Protein AF-0000000076749345 (afdb_homodimer)

Foldseek 3Di:
DDKDKDFDDLVCLVLVQQQCQAPVNVQWDQDDHPDDSVVSSVCRVCPDPQKTKMFIDDPNHGFKIKIKGQDPDPVQNLEIEMDMTGRPVCPPVCRVVVNVVVVVCCSQPPRNRFKYKYKTFPPPVVVVVSVVVVPKDFPDKAFQPGDGPNGRTIITIIMHGHDDD/DDKDKDFDDLVCLVLVQQQCQAPVNVQWDQDDHDDDSVVSSVCRVCPDPQKTKMFIDDPNHGFKIKIKGQDPDPVQNLEIEMDMTGRPVCPPVCRVVVNVVVVVCCSQPPRNRFKYKYKTFPPPVVVVVSVVVVAKDFPDKAFQPGDGPNGRTIITIIMHGHDDD

Organism: NCBI:txid190893

Secondary structure (DSSP, 8-state):
-PEEEEE--GGGHHHHHHHHHSHHHHHHSSPPSS--HHHHHHHHHTPPTTEEEEEEEETTEEEEEEEEEE--SGGGTTEEEEEEEE-GGGTTSSHHHHHHHHHHHHHHHTS---EEEEEEETT-HHHHHHHHHTT-EEEEEEEEEEEETTEEEEEEEEEEEPPP-/-PEEEEE--GGGHHHHHHHHHSHHHHHHSSPPSS--HHHHHHHHHTPPTTEEEEEEEETTEEEEEEEEEE--SGGGTTEEEEEEEE-GGGTTSSHHHHHHHHHHHHHHHTS---EEEEEEETT-HHHHHHHHHTT-EEEEEEEEEEEETTEEEEEEEEEEEPPP-

pLDDT: mean 96.8, std 3.82, range [63.5, 98.88]

Structure (mmCIF, N/CA/C/O backbone):
data_AF-0000000076749345-model_v1
#
loop_
_entity.id
_entity.type
_entity.pdbx_description
1 polymer 'GCN5 family acetyltransferase'
#
loop_
_atom_site.group_PDB
_atom_site.id
_atom_site.type_symbol
_atom_site.label_atom_id
_atom_site.label_alt_id
_atom_site.label_comp_id
_atom_site.label_asym_id
_atom_site.label_entity_id
_atom_site.label_seq_id
_atom_site.pdbx_PDB_ins_code
_atom_site.Cartn_x
_atom_site.Cartn_y
_atom_site.Cartn_z
_atom_site.occupancy
_atom_site.B_iso_or_equiv
_atom_site.auth_seq_id
_atom_site.auth_comp_id
_atom_site.auth_asym_id
_atom_site.auth_atom_id
_atom_site.pdbx_PDB_model_num
ATOM 1 N N . MET A 1 1 ? 12.031 -33.281 -13.375 1 73.75 1 MET A N 1
ATOM 2 C CA . MET A 1 1 ? 11.312 -32.156 -13.984 1 73.75 1 MET A CA 1
ATOM 3 C C . MET A 1 1 ? 11.898 -30.812 -13.531 1 73.75 1 MET A C 1
ATOM 5 O O . MET A 1 1 ? 12.156 -30.625 -12.344 1 73.75 1 MET A O 1
ATOM 9 N N . GLU A 1 2 ? 12.383 -30.016 -14.609 1 91.31 2 GLU A N 1
ATOM 10 C CA . GLU A 1 2 ? 13.141 -28.828 -14.203 1 91.31 2 GLU A CA 1
ATOM 11 C C . GLU A 1 2 ? 12.289 -27.562 -14.32 1 91.31 2 GLU A C 1
ATOM 13 O O . GLU A 1 2 ? 11.641 -27.344 -15.344 1 91.31 2 GLU A O 1
ATOM 18 N N . ILE A 1 3 ? 12.086 -26.859 -13.297 1 96.56 3 ILE A N 1
ATOM 19 C CA . ILE A 1 3 ? 11.406 -25.578 -13.281 1 96.56 3 ILE A CA 1
ATOM 20 C C . ILE A 1 3 ? 12.344 -24.484 -13.781 1 96.56 3 ILE A C 1
ATOM 22 O O . ILE A 1 3 ? 13.422 -24.281 -13.211 1 96.56 3 ILE A O 1
ATOM 26 N N . ILE A 1 4 ? 12.039 -23.781 -14.875 1 97.88 4 ILE A N 1
ATOM 27 C CA . ILE A 1 4 ? 12.836 -22.688 -15.43 1 97.88 4 ILE A CA 1
ATOM 28 C C . ILE A 1 4 ? 12.188 -21.344 -15.086 1 97.88 4 ILE A C 1
ATOM 30 O O . ILE A 1 4 ? 11 -21.141 -15.359 1 97.88 4 ILE A O 1
ATOM 34 N N . ILE A 1 5 ? 12.945 -20.484 -14.461 1 98.62 5 ILE A N 1
ATOM 35 C CA . ILE A 1 5 ? 12.484 -19.125 -14.195 1 98.62 5 ILE A CA 1
ATOM 36 C C . ILE A 1 5 ? 13.062 -18.172 -15.234 1 98.62 5 ILE A C 1
ATOM 38 O O . ILE A 1 5 ? 14.273 -18.172 -15.469 1 98.62 5 ILE A O 1
ATOM 42 N N . ARG A 1 6 ? 12.281 -17.359 -15.828 1 98.44 6 ARG A N 1
ATOM 43 C CA . ARG A 1 6 ? 12.719 -16.359 -16.797 1 98.44 6 ARG A CA 1
ATOM 44 C C . ARG A 1 6 ? 11.852 -15.109 -16.734 1 98.44 6 ARG A C 1
ATOM 46 O O . ARG A 1 6 ? 10.773 -15.125 -16.141 1 98.44 6 ARG A O 1
ATOM 53 N N . PRO A 1 7 ? 12.344 -13.984 -17.328 1 98.44 7 PRO A N 1
ATOM 54 C CA . PRO A 1 7 ? 11.5 -12.789 -17.391 1 98.44 7 PRO A CA 1
ATOM 55 C C . PRO A 1 7 ? 10.195 -13.023 -18.141 1 98.44 7 PRO A C 1
ATOM 57 O O . PRO A 1 7 ? 10.148 -13.82 -19.094 1 98.44 7 PRO A O 1
ATOM 60 N N . THR A 1 8 ? 9.18 -12.367 -17.672 1 98.69 8 THR A N 1
ATOM 61 C CA . THR A 1 8 ? 7.891 -12.43 -18.344 1 98.69 8 THR A CA 1
ATOM 62 C C . THR A 1 8 ? 7.938 -11.688 -19.688 1 98.69 8 THR A C 1
ATOM 64 O O . THR A 1 8 ? 8.508 -10.602 -19.781 1 98.69 8 THR A O 1
ATOM 67 N N . LEU A 1 9 ? 7.379 -12.258 -20.688 1 98.06 9 LEU A N 1
ATOM 68 C CA . LEU A 1 9 ? 7.254 -11.633 -22 1 98.06 9 LEU A CA 1
ATOM 69 C C . LEU A 1 9 ? 5.797 -11.289 -22.297 1 98.06 9 LEU A C 1
ATOM 71 O O . LEU A 1 9 ? 4.883 -11.914 -21.766 1 98.06 9 LEU A O 1
ATOM 75 N N . VAL A 1 10 ? 5.633 -10.336 -23.234 1 98.25 10 VAL A N 1
ATOM 76 C CA . VAL A 1 10 ? 4.277 -9.977 -23.641 1 98.25 10 VAL A CA 1
ATOM 77 C C . VAL A 1 10 ? 3.582 -11.195 -24.234 1 98.25 10 VAL A C 1
ATOM 79 O O . VAL A 1 10 ? 2.377 -11.383 -24.047 1 98.25 10 VAL A O 1
ATOM 82 N N . SER A 1 11 ? 4.312 -12.086 -24.828 1 98 11 SER A N 1
ATOM 83 C CA . SER A 1 11 ? 3.764 -13.281 -25.453 1 98 11 SER A CA 1
ATOM 84 C C . SER A 1 11 ? 3.252 -14.273 -24.406 1 98 11 SER A C 1
ATOM 86 O O . SER A 1 11 ? 2.568 -15.242 -24.75 1 98 11 SER A O 1
ATOM 88 N N . ASP A 1 12 ? 3.535 -14.023 -23.141 1 98.44 12 ASP A N 1
ATOM 89 C CA . ASP A 1 12 ? 3.062 -14.898 -22.062 1 98.44 12 ASP A CA 1
ATOM 90 C C . ASP A 1 12 ? 1.652 -14.516 -21.625 1 98.44 12 ASP A C 1
ATOM 92 O O . ASP A 1 12 ? 1.088 -15.133 -20.719 1 98.44 12 ASP A O 1
ATOM 96 N N . ALA A 1 13 ? 1.061 -13.562 -22.266 1 98.38 13 ALA A N 1
ATOM 97 C CA . ALA A 1 13 ? -0.203 -12.977 -21.812 1 98.38 13 ALA A CA 1
ATOM 98 C C . ALA A 1 13 ? -1.285 -14.047 -21.688 1 98.38 13 ALA A C 1
ATOM 100 O O . ALA A 1 13 ? -2.037 -14.062 -20.719 1 98.38 13 ALA A O 1
ATOM 101 N N . ALA A 1 14 ? -1.365 -14.906 -22.625 1 98.12 14 ALA A N 1
ATOM 102 C CA . ALA A 1 14 ? -2.391 -15.945 -22.594 1 98.12 14 ALA A CA 1
ATOM 103 C C . ALA A 1 14 ? -2.172 -16.891 -21.422 1 98.12 14 ALA A C 1
ATOM 105 O O . ALA A 1 14 ? -3.131 -17.312 -20.766 1 98.12 14 ALA A O 1
ATOM 106 N N . ALA A 1 15 ? -0.966 -17.25 -21.203 1 98.19 15 ALA A N 1
ATOM 107 C CA . ALA A 1 15 ? -0.648 -18.125 -20.078 1 98.19 15 ALA A CA 1
ATOM 108 C C . ALA A 1 15 ? -0.95 -17.438 -18.75 1 98.19 15 ALA A C 1
ATOM 110 O O . ALA A 1 15 ? -1.469 -18.062 -17.812 1 98.19 15 ALA A O 1
ATOM 111 N N . MET A 1 16 ? -0.602 -16.203 -18.672 1 97.38 16 MET A N 1
ATOM 112 C CA . MET A 1 16 ? -0.93 -15.422 -17.469 1 97.38 16 MET A CA 1
ATOM 113 C C . MET A 1 16 ? -2.436 -15.406 -17.234 1 97.38 16 MET A C 1
ATOM 115 O O . MET A 1 16 ? -2.891 -15.641 -16.109 1 97.38 16 MET A O 1
ATOM 119 N N . CYS A 1 17 ? -3.1 -15.125 -18.25 1 97.75 17 CYS A N 1
ATOM 120 C CA . CYS A 1 17 ? -4.555 -15.117 -18.172 1 97.75 17 CYS A CA 1
ATOM 121 C C . CYS A 1 17 ? -5.074 -16.453 -17.641 1 97.75 17 CYS A C 1
ATO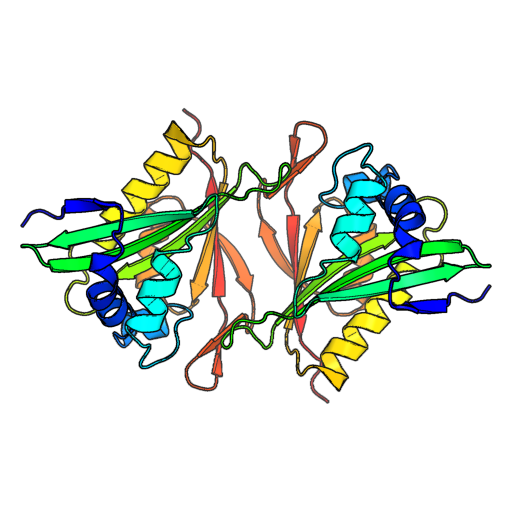M 123 O O . CYS A 1 17 ? -5.926 -16.469 -16.734 1 97.75 17 CYS A O 1
ATOM 125 N N . GLU A 1 18 ? -4.559 -17.453 -18.125 1 97.56 18 GLU A N 1
ATOM 126 C CA . GLU A 1 18 ? -4.969 -18.781 -17.703 1 97.56 18 GLU A CA 1
ATOM 127 C C . GLU A 1 18 ? -4.641 -19.016 -16.234 1 97.56 18 GLU A C 1
ATOM 129 O O . GLU A 1 18 ? -5.484 -19.5 -15.477 1 97.56 18 GLU A O 1
ATOM 134 N N . ILE A 1 19 ? -3.471 -18.734 -15.852 1 97.88 19 ILE A N 1
ATOM 135 C CA . ILE A 1 19 ? -3.02 -18.938 -14.477 1 97.88 19 ILE A CA 1
ATOM 136 C C . ILE A 1 19 ? -3.941 -18.203 -13.516 1 97.88 19 ILE A C 1
ATOM 138 O O . ILE A 1 19 ? -4.488 -18.797 -12.586 1 97.88 19 ILE A O 1
ATOM 142 N N . PHE A 1 20 ? -4.18 -16.953 -13.773 1 96.94 20 PHE A N 1
ATOM 143 C CA . PHE A 1 20 ? -4.887 -16.094 -12.82 1 96.94 20 PHE A CA 1
ATOM 144 C C . PHE A 1 20 ? -6.391 -16.312 -12.922 1 96.94 20 PHE A C 1
ATOM 146 O O . PHE A 1 20 ? -7.152 -15.789 -12.102 1 96.94 20 PHE A O 1
ATOM 153 N N . SER A 1 21 ? -6.773 -17.109 -13.891 1 95.5 21 SER A N 1
ATOM 154 C CA . SER A 1 21 ? -8.18 -17.469 -14.016 1 95.5 21 SER A CA 1
ATOM 155 C C . SER A 1 21 ? -8.492 -18.766 -13.273 1 95.5 21 SER A C 1
ATOM 157 O O . SER A 1 21 ? -9.656 -19.156 -13.156 1 95.5 21 SER A O 1
ATOM 159 N N . GLN A 1 22 ? -7.41 -19.422 -12.797 1 96 22 GLN A N 1
ATOM 160 C CA . GLN A 1 22 ? -7.637 -20.625 -12 1 96 22 GLN A CA 1
ATOM 161 C C . GLN A 1 22 ? -8.375 -20.297 -10.711 1 96 22 GLN A C 1
ATOM 163 O O . GLN A 1 22 ? -8.102 -19.266 -10.078 1 96 22 GLN A O 1
ATOM 168 N N . PRO A 1 23 ? -9.234 -21.203 -10.258 1 95.5 23 PRO A N 1
ATOM 169 C CA . PRO A 1 23 ? -10.039 -20.938 -9.062 1 95.5 23 PRO A CA 1
ATOM 170 C C . PRO A 1 23 ? -9.188 -20.562 -7.852 1 95.5 23 PRO A C 1
ATOM 172 O O . PRO A 1 23 ? -9.469 -19.562 -7.184 1 95.5 23 PRO A O 1
ATOM 175 N N . LYS A 1 24 ? -8.172 -21.25 -7.559 1 94.88 24 LYS A N 1
ATOM 176 C CA . LYS A 1 24 ? -7.355 -20.953 -6.383 1 94.88 24 LYS A CA 1
ATOM 177 C C . LYS A 1 24 ? -6.574 -19.656 -6.566 1 94.88 24 LYS A C 1
ATOM 179 O O . LYS A 1 24 ? -6.508 -18.844 -5.656 1 94.88 24 LYS A O 1
ATOM 184 N N . ALA A 1 25 ? -5.953 -19.531 -7.734 1 94.75 25 ALA A N 1
ATOM 185 C CA . ALA A 1 25 ? -5.195 -18.312 -8.008 1 94.75 25 ALA A CA 1
ATOM 186 C C . ALA A 1 25 ? -6.086 -17.078 -7.914 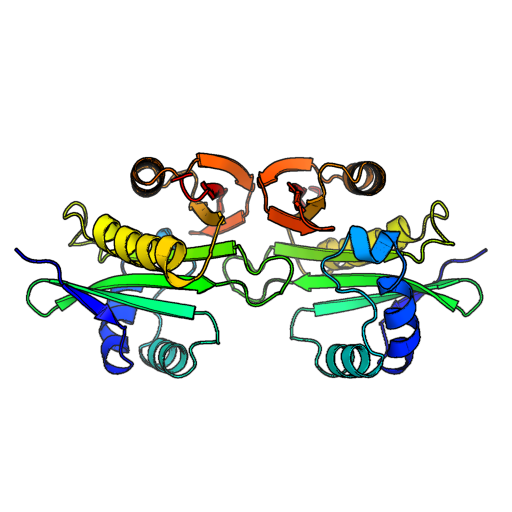1 94.75 25 ALA A C 1
ATOM 188 O O . ALA A 1 25 ? -5.707 -16.078 -7.301 1 94.75 25 ALA A O 1
ATOM 189 N N . GLN A 1 26 ? -7.215 -17.219 -8.547 1 94.5 26 GLN A N 1
ATOM 190 C CA . GLN A 1 26 ? -8.172 -16.109 -8.531 1 94.5 26 GLN A CA 1
ATOM 191 C C . GLN A 1 26 ? -8.594 -15.781 -7.098 1 94.5 26 GLN A C 1
ATOM 193 O O . GLN A 1 26 ? -8.656 -14.602 -6.723 1 94.5 26 GLN A O 1
ATOM 198 N N . ARG A 1 27 ? -8.828 -16.75 -6.328 1 95.06 27 ARG A N 1
ATOM 199 C CA . ARG A 1 27 ? -9.266 -16.609 -4.941 1 95.06 27 ARG A CA 1
ATOM 200 C C . ARG A 1 27 ? -8.188 -15.922 -4.102 1 95.06 27 ARG A C 1
ATOM 202 O O . ARG A 1 27 ? -8.492 -15.102 -3.238 1 95.06 27 ARG A O 1
ATOM 209 N N . GLU A 1 28 ? -6.984 -16.234 -4.383 1 96.19 28 GLU A N 1
ATOM 210 C CA . GLU A 1 28 ? -5.902 -15.852 -3.484 1 96.19 28 GLU A CA 1
ATOM 211 C C . GLU A 1 28 ? -5.176 -14.617 -4 1 96.19 28 GLU A C 1
ATOM 213 O O . GLU A 1 28 ? -4.242 -14.125 -3.361 1 96.19 28 GLU A O 1
ATOM 218 N N . THR A 1 29 ? -5.59 -14.117 -5.098 1 95.44 29 THR A N 1
ATOM 219 C CA . THR A 1 29 ? -5.109 -12.852 -5.625 1 95.44 29 THR A CA 1
ATOM 220 C C . THR A 1 29 ? -6.242 -11.828 -5.703 1 95.44 29 THR A C 1
ATOM 222 O O . THR A 1 29 ? -7.305 -12.031 -5.109 1 95.44 29 THR A O 1
ATOM 225 N N . LEU A 1 30 ? -6.016 -10.75 -6.355 1 94.44 30 LEU A N 1
ATOM 226 C CA . LEU A 1 30 ? -7.02 -9.688 -6.426 1 94.44 30 LEU A CA 1
ATOM 227 C C . LEU A 1 30 ? -7.672 -9.656 -7.805 1 94.44 30 LEU A C 1
ATOM 229 O O . LEU A 1 30 ? -8.344 -8.68 -8.148 1 94.44 30 LEU A O 1
ATOM 233 N N . GLN A 1 31 ? -7.402 -10.703 -8.539 1 93 31 GLN A N 1
ATOM 234 C CA . GLN A 1 31 ? -7.914 -10.734 -9.906 1 93 31 GLN A CA 1
ATOM 235 C C . GLN A 1 31 ? -9.398 -11.07 -9.93 1 93 31 GLN A C 1
ATOM 237 O O . GLN A 1 31 ? -9.883 -11.836 -9.094 1 93 31 GLN A O 1
ATOM 242 N N . LEU A 1 32 ? -10.109 -10.5 -10.953 1 93.12 32 LEU A N 1
ATOM 243 C CA . LEU A 1 32 ? -11.508 -10.828 -11.188 1 93.12 32 LEU A CA 1
ATOM 244 C C . LEU A 1 32 ? -11.641 -12.078 -12.055 1 93.12 32 LEU A C 1
ATOM 246 O O . LEU A 1 32 ? -10.711 -12.43 -12.789 1 93.12 32 LEU A O 1
ATOM 250 N N . PRO A 1 33 ? -12.75 -12.703 -11.953 1 91.25 33 PRO A N 1
ATOM 251 C CA . PRO A 1 33 ? -12.953 -13.875 -12.805 1 91.25 33 PRO A CA 1
ATOM 252 C C . PRO A 1 33 ? -13 -13.531 -14.289 1 91.25 33 PRO A C 1
ATOM 254 O O . PRO A 1 33 ? -13.445 -12.445 -14.664 1 91.25 33 PRO A O 1
ATOM 257 N N . LYS A 1 34 ? -12.508 -14.398 -15.102 1 91.94 34 LYS A N 1
ATOM 258 C CA . LYS A 1 34 ? -12.617 -14.391 -16.562 1 91.94 34 LYS A CA 1
ATOM 259 C C . LYS A 1 34 ? -11.992 -13.125 -17.141 1 91.94 34 LYS A C 1
ATOM 261 O O . LYS A 1 34 ? -12.633 -12.406 -17.922 1 91.94 34 LYS A O 1
ATOM 266 N N . PRO A 1 35 ? -10.773 -12.867 -16.797 1 90.81 35 PRO A N 1
ATOM 267 C CA . PRO A 1 35 ? -10.102 -11.75 -17.469 1 90.81 35 PRO A CA 1
ATOM 268 C C . PRO A 1 35 ? -9.875 -11.992 -18.953 1 90.81 35 PRO A C 1
ATOM 270 O O . PRO A 1 35 ? -9.977 -13.133 -19.422 1 90.81 35 PRO A O 1
ATOM 273 N N . SER A 1 36 ? -9.602 -10.969 -19.656 1 95.12 36 SER A N 1
ATOM 274 C CA . SER A 1 36 ? -9.281 -11.102 -21.062 1 95.12 36 SER A CA 1
ATOM 275 C C . SER A 1 36 ? -7.773 -11.18 -21.297 1 95.12 36 SER A C 1
ATOM 277 O O . SER A 1 36 ? -7 -10.617 -20.516 1 95.12 36 SER A O 1
ATOM 279 N N . VAL A 1 37 ? -7.453 -11.859 -22.328 1 97.12 37 VAL A N 1
ATOM 280 C CA . VAL A 1 37 ? -6.047 -11.883 -22.719 1 97.12 37 VAL A CA 1
ATOM 281 C C . VAL A 1 37 ? -5.578 -10.469 -23.062 1 97.12 37 VAL A C 1
ATOM 283 O O . VAL A 1 37 ? -4.434 -10.102 -22.781 1 97.12 37 VAL A O 1
ATOM 286 N N . ALA A 1 38 ? -6.461 -9.688 -23.594 1 97.06 38 ALA A N 1
ATOM 287 C CA . ALA A 1 38 ? -6.148 -8.312 -23.953 1 97.06 38 ALA A CA 1
ATOM 288 C C . ALA A 1 38 ? -5.75 -7.496 -22.734 1 97.06 38 ALA A C 1
ATOM 290 O O . ALA A 1 38 ? -4.84 -6.668 -22.797 1 97.06 38 ALA A O 1
ATOM 291 N N . MET A 1 39 ? -6.43 -7.719 -21.719 1 95.75 39 MET A N 1
ATOM 292 C CA . MET A 1 39 ? -6.094 -7.043 -20.469 1 95.75 39 MET A CA 1
ATOM 293 C C . MET A 1 39 ? -4.668 -7.363 -20.031 1 95.75 39 MET A C 1
ATOM 295 O O . MET A 1 39 ? -3.896 -6.457 -19.703 1 95.75 39 MET A O 1
ATOM 299 N N . TRP A 1 40 ? -4.305 -8.586 -20.094 1 96.62 40 TRP A N 1
ATOM 300 C CA . TRP A 1 40 ? -2.973 -9.016 -19.672 1 96.62 40 TRP A CA 1
ATOM 301 C C . TRP A 1 40 ? -1.914 -8.5 -20.641 1 96.62 40 TRP A C 1
ATOM 303 O O . TRP A 1 40 ? -0.815 -8.125 -20.234 1 96.62 40 TRP A O 1
ATOM 313 N N . THR A 1 41 ? -2.225 -8.539 -21.891 1 98.12 41 THR A N 1
ATOM 314 C CA . THR A 1 41 ? -1.309 -7.98 -22.891 1 98.12 41 THR A CA 1
ATOM 315 C C . THR A 1 41 ? -1 -6.52 -22.578 1 98.12 41 THR A C 1
ATOM 317 O O . THR A 1 41 ? 0.165 -6.117 -22.547 1 98.12 41 THR A O 1
ATOM 320 N N . GLN A 1 42 ? -1.985 -5.773 -22.328 1 97.62 42 GLN A N 1
ATOM 321 C CA . GLN A 1 42 ? -1.812 -4.359 -22.016 1 97.62 42 GLN A CA 1
ATOM 322 C C . GLN A 1 42 ? -0.986 -4.172 -20.75 1 97.62 42 GLN A C 1
ATOM 324 O O . GLN A 1 42 ? -0.114 -3.305 -20.688 1 97.62 42 GLN A O 1
ATOM 329 N N . ARG A 1 43 ? -1.277 -4.949 -19.766 1 96.5 43 ARG A N 1
ATOM 330 C CA . ARG A 1 43 ? -0.55 -4.883 -18.5 1 96.5 43 ARG A CA 1
ATOM 331 C C . ARG A 1 43 ? 0.932 -5.176 -18.703 1 96.5 43 ARG A C 1
ATOM 333 O O . ARG A 1 43 ? 1.79 -4.48 -18.156 1 96.5 43 ARG A O 1
ATOM 340 N N . LEU A 1 44 ? 1.198 -6.18 -19.469 1 97.69 44 LEU A N 1
ATOM 341 C CA . LEU A 1 44 ? 2.576 -6.613 -19.688 1 97.69 44 LEU A CA 1
ATOM 342 C C . LEU A 1 44 ? 3.322 -5.625 -20.578 1 97.69 44 LEU A C 1
ATOM 344 O O . LEU A 1 44 ? 4.539 -5.469 -20.453 1 97.69 44 LEU A O 1
ATOM 348 N N . GLU A 1 45 ? 2.633 -4.898 -21.422 1 97.56 45 GLU A N 1
ATOM 349 C CA . GLU A 1 45 ? 3.229 -3.904 -22.312 1 97.56 45 GLU A CA 1
ATOM 350 C C . GLU A 1 45 ? 3.545 -2.613 -21.562 1 97.56 45 GLU A C 1
ATOM 352 O O . GLU A 1 45 ? 4.363 -1.812 -22.016 1 97.56 45 GLU A O 1
ATOM 357 N N . ASN A 1 46 ? 2.842 -2.426 -20.453 1 97.31 46 ASN A N 1
ATOM 358 C CA . ASN A 1 46 ? 2.949 -1.159 -19.734 1 97.31 46 ASN A CA 1
ATOM 359 C C . ASN A 1 46 ? 3.377 -1.37 -18.297 1 97.31 46 ASN A C 1
ATOM 361 O O . ASN A 1 46 ? 2.828 -0.749 -17.375 1 97.31 46 ASN A O 1
ATOM 365 N N . MET A 1 47 ? 4.285 -2.23 -18.172 1 95.69 47 MET A N 1
ATOM 366 C CA . MET A 1 47 ? 4.762 -2.488 -16.812 1 95.69 47 MET A CA 1
ATOM 367 C C . MET A 1 47 ? 5.41 -1.245 -16.219 1 95.69 47 MET A C 1
ATOM 369 O O . MET A 1 47 ? 6.297 -0.646 -16.828 1 95.69 47 MET A O 1
ATOM 373 N N . PRO A 1 48 ? 4.996 -0.824 -15.086 1 95.62 48 PRO A N 1
ATOM 374 C CA . PRO A 1 48 ? 5.543 0.391 -14.477 1 95.62 48 PRO A CA 1
ATOM 375 C C . PRO A 1 48 ? 7.023 0.254 -14.109 1 95.62 48 PRO A C 1
ATOM 377 O O . PRO A 1 48 ? 7.531 -0.864 -13.984 1 95.62 48 PRO A O 1
ATOM 380 N N . THR A 1 49 ? 7.648 1.409 -13.914 1 95.81 49 THR A N 1
ATOM 381 C CA . THR A 1 49 ? 9.008 1.432 -13.375 1 95.81 49 THR A CA 1
ATOM 382 C C . THR A 1 49 ? 9.047 0.777 -11.992 1 95.81 49 THR A C 1
ATOM 384 O O . THR A 1 49 ? 8.164 0.994 -11.172 1 95.81 49 THR A O 1
ATOM 387 N N . GLY A 1 50 ? 10.039 -0.046 -11.742 1 97.5 50 GLY A N 1
ATOM 388 C CA . GLY A 1 50 ? 10.227 -0.667 -10.445 1 97.5 50 GLY A CA 1
ATOM 389 C C . GLY A 1 50 ? 9.531 -2.008 -10.312 1 97.5 50 GLY A C 1
ATOM 390 O O . GLY A 1 50 ? 9.617 -2.664 -9.273 1 97.5 50 GLY A O 1
ATOM 391 N N . VAL A 1 51 ? 8.805 -2.381 -11.391 1 98.38 51 VAL A N 1
ATOM 392 C CA . VAL A 1 51 ? 8.125 -3.668 -11.352 1 98.38 51 VAL A CA 1
ATOM 393 C C . VAL A 1 51 ? 8.914 -4.699 -12.148 1 98.38 51 VAL A C 1
ATOM 395 O O . VAL A 1 51 ? 9.273 -4.457 -13.305 1 98.38 51 VAL A O 1
ATOM 398 N N . PHE A 1 52 ? 9.219 -5.836 -11.562 1 98.44 52 PHE A N 1
ATOM 399 C CA . PHE A 1 52 ? 9.906 -6.98 -12.148 1 98.44 52 PHE A CA 1
ATOM 400 C C . PHE A 1 52 ? 8.984 -8.195 -12.188 1 98.44 52 PHE A C 1
ATOM 402 O O . PHE A 1 52 ? 8.453 -8.617 -11.156 1 98.44 52 PHE A O 1
ATOM 409 N N . SER A 1 53 ? 8.82 -8.75 -13.367 1 98.75 53 SER A N 1
ATOM 410 C CA . SER A 1 53 ? 7.934 -9.891 -13.531 1 98.75 53 SER A CA 1
ATOM 411 C C . SER A 1 53 ? 8.68 -11.102 -14.086 1 98.75 53 SER A C 1
ATOM 413 O O . SER A 1 53 ? 9.445 -10.977 -15.047 1 98.75 53 SER A O 1
ATOM 415 N N . PHE A 1 54 ? 8.453 -12.25 -13.414 1 98.81 54 PHE A N 1
ATOM 416 C CA . PHE A 1 54 ? 9.047 -13.508 -13.844 1 98.81 54 PHE A CA 1
ATOM 417 C C . PHE A 1 54 ? 7.977 -14.594 -13.977 1 98.81 54 PHE A C 1
ATOM 419 O O . PHE A 1 54 ? 6.973 -14.57 -13.258 1 98.81 54 PHE A O 1
ATOM 426 N N . VAL A 1 55 ? 8.25 -15.547 -14.891 1 98.81 55 VAL A N 1
ATOM 427 C CA . VAL A 1 55 ? 7.383 -16.719 -15.008 1 98.81 55 VAL A CA 1
ATOM 428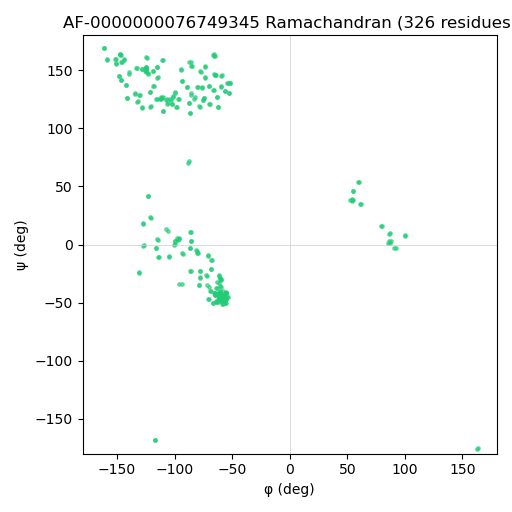 C C . VAL A 1 55 ? 8.188 -17.984 -14.711 1 98.81 55 VAL A C 1
ATOM 430 O O . VAL A 1 55 ? 9.406 -18 -14.875 1 98.81 55 VAL A O 1
ATOM 433 N N . ALA A 1 56 ? 7.473 -18.953 -14.164 1 98.81 56 ALA A N 1
ATOM 434 C CA . ALA A 1 56 ? 7.984 -20.328 -14.055 1 98.81 56 ALA A CA 1
ATOM 435 C C . ALA A 1 56 ? 7.488 -21.188 -15.203 1 98.81 56 ALA A C 1
ATOM 437 O O . ALA A 1 56 ? 6.281 -21.281 -15.438 1 98.81 56 ALA A O 1
ATOM 438 N N . GLU A 1 57 ? 8.391 -21.781 -15.875 1 98.25 57 GLU A N 1
ATOM 439 C CA . GLU A 1 57 ? 8.086 -22.672 -17 1 98.25 57 GLU A CA 1
ATOM 440 C C . GLU A 1 57 ? 8.438 -24.125 -16.656 1 98.25 57 GLU A C 1
ATOM 442 O O . GLU A 1 57 ? 9.516 -24.391 -16.125 1 98.25 57 GLU A O 1
ATOM 447 N N . LEU A 1 58 ? 7.477 -24.984 -16.812 1 96.88 58 LEU A N 1
ATOM 448 C CA . LEU A 1 58 ? 7.652 -26.438 -16.672 1 96.88 58 LEU A CA 1
ATOM 449 C C . LEU A 1 58 ? 7.293 -27.156 -17.953 1 96.88 58 LEU A C 1
ATOM 451 O O . LEU A 1 58 ? 6.152 -27.078 -18.422 1 96.88 58 LEU A O 1
ATOM 455 N N . ASP A 1 59 ? 8.25 -27.875 -18.547 1 93.44 59 ASP A N 1
ATOM 456 C CA . ASP A 1 59 ? 8.039 -28.625 -19.781 1 93.44 59 ASP A CA 1
ATOM 457 C C . ASP A 1 59 ? 7.438 -27.75 -20.875 1 93.44 59 ASP A C 1
ATOM 459 O O . ASP A 1 59 ? 6.461 -28.125 -21.516 1 93.44 59 ASP A O 1
ATOM 463 N N . GLY A 1 60 ? 7.867 -26.484 -20.969 1 94.06 60 GLY A N 1
ATOM 464 C CA . GLY A 1 60 ? 7.5 -25.562 -22.031 1 94.06 60 GLY A CA 1
ATOM 465 C C . GLY A 1 60 ? 6.223 -24.812 -21.734 1 94.06 60 GLY A C 1
ATOM 466 O O . GLY A 1 60 ? 5.793 -23.969 -22.547 1 94.06 60 GLY A O 1
ATOM 467 N N . LYS A 1 61 ? 5.645 -25.094 -20.547 1 97 61 LYS A N 1
ATOM 468 C CA . LYS A 1 61 ? 4.402 -24.422 -20.188 1 97 61 LYS A CA 1
ATOM 469 C C . LYS A 1 61 ? 4.621 -23.453 -19.031 1 97 61 LYS A C 1
ATOM 471 O O . LYS A 1 61 ? 5.242 -23.797 -18.031 1 97 61 LYS A O 1
ATOM 476 N N . VAL A 1 62 ? 4.191 -22.234 -19.266 1 98.5 62 VAL A N 1
ATOM 477 C CA . VAL A 1 62 ? 4.199 -21.281 -18.156 1 98.5 62 VAL A CA 1
ATOM 478 C C . VAL A 1 62 ? 3.143 -21.672 -17.141 1 98.5 62 VAL A C 1
ATOM 480 O O . VAL A 1 62 ? 1.95 -21.719 -17.453 1 98.5 62 VAL A O 1
ATOM 483 N N . VAL A 1 63 ? 3.576 -21.922 -15.891 1 98.38 63 VAL A N 1
ATOM 484 C CA . VAL A 1 63 ? 2.65 -22.5 -14.922 1 98.38 63 VAL A CA 1
ATOM 485 C C . VAL A 1 63 ? 2.631 -21.641 -13.656 1 98.38 63 VAL A C 1
ATOM 487 O O . VAL A 1 63 ? 1.896 -21.938 -12.711 1 98.38 63 VAL A O 1
ATOM 490 N N . GLY A 1 64 ? 3.414 -20.594 -13.594 1 98.62 64 GLY A N 1
ATOM 491 C CA . GLY A 1 64 ? 3.449 -19.672 -12.469 1 98.62 64 GLY A CA 1
ATOM 492 C C . GLY A 1 64 ? 4.012 -18.312 -12.82 1 98.62 64 GLY A C 1
ATOM 493 O O . GLY A 1 64 ? 4.711 -18.156 -13.828 1 98.62 64 GLY A O 1
ATOM 494 N N . ASN A 1 65 ? 3.701 -17.328 -12.008 1 98.75 65 ASN A N 1
ATOM 495 C CA . ASN A 1 65 ? 4.16 -15.953 -12.18 1 98.75 65 ASN A CA 1
ATOM 496 C C . ASN A 1 65 ? 4.336 -15.234 -10.844 1 98.75 65 ASN A C 1
ATOM 498 O O . ASN A 1 65 ? 3.578 -15.484 -9.906 1 98.75 65 ASN A O 1
ATOM 502 N N . ILE A 1 66 ? 5.352 -14.383 -10.828 1 98.75 66 ILE A N 1
ATOM 503 C CA . ILE A 1 66 ? 5.531 -13.484 -9.695 1 98.75 66 ILE A CA 1
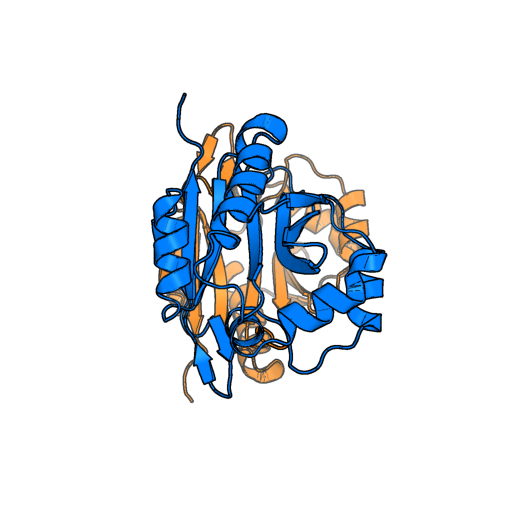ATOM 504 C C . ILE A 1 66 ? 5.832 -12.078 -10.195 1 98.75 66 ILE A C 1
ATOM 506 O O . ILE A 1 66 ? 6.586 -11.898 -11.148 1 98.75 66 ILE A O 1
ATOM 510 N N . GLY A 1 67 ? 5.137 -11.133 -9.695 1 98.5 67 GLY A N 1
ATOM 511 C CA . GLY A 1 67 ? 5.449 -9.727 -9.875 1 98.5 67 GLY A CA 1
ATOM 512 C C . GLY A 1 67 ? 6.004 -9.07 -8.625 1 98.5 67 GLY A C 1
ATOM 513 O O . GLY A 1 67 ? 5.398 -9.156 -7.551 1 98.5 67 GLY A O 1
ATOM 514 N N . PHE A 1 68 ? 7.148 -8.484 -8.75 1 98.75 68 PHE A N 1
ATOM 515 C CA . PHE A 1 68 ? 7.828 -7.816 -7.652 1 98.75 68 PHE A CA 1
ATOM 516 C C . PHE A 1 68 ? 7.863 -6.309 -7.879 1 98.75 68 PHE A C 1
ATOM 518 O O . PHE A 1 68 ? 8.305 -5.844 -8.93 1 98.75 68 PHE A O 1
ATOM 525 N N . GLU A 1 69 ? 7.383 -5.602 -6.934 1 98.69 69 GLU A N 1
ATOM 526 C CA . GLU A 1 69 ? 7.34 -4.145 -7.016 1 98.69 69 GLU A CA 1
ATOM 527 C C . GLU A 1 69 ? 8.328 -3.506 -6.047 1 98.69 69 GLU A C 1
ATOM 529 O O . GLU A 1 69 ? 8.195 -3.654 -4.828 1 98.69 69 GLU A O 1
ATOM 534 N N . HIS A 1 70 ? 9.297 -2.838 -6.582 1 98.5 70 HIS A N 1
ATOM 535 C CA . HIS A 1 70 ? 10.227 -2.014 -5.816 1 98.5 70 HIS A CA 1
ATOM 536 C C . HIS A 1 70 ? 9.688 -0.6 -5.633 1 98.5 70 HIS A C 1
ATOM 538 O O . HIS A 1 70 ? 9.406 0.096 -6.613 1 98.5 70 HIS A O 1
ATOM 544 N N . SER A 1 71 ? 9.539 -0.185 -4.363 1 98.19 71 SER A N 1
ATOM 545 C CA . SER A 1 71 ? 9.055 1.167 -4.109 1 98.19 71 SER A CA 1
ATOM 546 C C . SER A 1 71 ? 9.938 2.209 -4.781 1 98.19 71 SER A C 1
ATOM 548 O O . SER A 1 71 ? 11.164 2.158 -4.664 1 98.19 71 SER A O 1
ATOM 550 N N . GLN A 1 72 ? 9.305 3.131 -5.469 1 96.69 72 GLN A N 1
ATOM 551 C CA . GLN A 1 72 ? 10.055 4.172 -6.164 1 96.69 72 GLN A CA 1
ATOM 552 C C . GLN A 1 72 ? 10.062 5.469 -5.363 1 96.69 72 GLN A C 1
ATOM 554 O O . GLN A 1 72 ? 10.586 6.484 -5.824 1 96.69 72 GLN A O 1
ATOM 559 N N . ARG A 1 73 ? 9.492 5.5 -4.18 1 95.44 73 ARG A N 1
ATOM 560 C CA . ARG A 1 73 ? 9.508 6.645 -3.277 1 95.44 73 ARG A CA 1
ATOM 561 C C . ARG A 1 73 ? 10.766 6.652 -2.418 1 95.44 73 ARG A C 1
ATOM 563 O O . ARG A 1 73 ? 11.07 5.664 -1.748 1 95.44 73 ARG A O 1
ATOM 570 N N . PRO A 1 74 ? 11.469 7.723 -2.363 1 95.75 74 PRO A N 1
ATOM 571 C CA . PRO A 1 74 ? 12.805 7.738 -1.764 1 95.75 74 PRO A CA 1
ATOM 572 C C . PRO A 1 74 ? 12.812 7.215 -0.329 1 95.75 74 PRO A C 1
ATOM 574 O O . PRO A 1 74 ? 13.68 6.422 0.038 1 95.75 74 PRO A O 1
ATOM 577 N N . ARG A 1 75 ? 11.867 7.574 0.453 1 96.62 75 ARG A N 1
ATOM 578 C CA . ARG A 1 75 ? 11.922 7.266 1.878 1 96.62 75 ARG A CA 1
ATOM 579 C C . ARG A 1 75 ? 11.359 5.879 2.162 1 96.62 75 ARG A C 1
ATOM 581 O O . ARG A 1 75 ? 11.359 5.426 3.309 1 96.62 75 ARG A O 1
ATOM 588 N N . THR A 1 76 ? 10.883 5.234 1.155 1 98.12 76 THR A N 1
ATOM 589 C CA . THR A 1 76 ? 10.469 3.84 1.267 1 98.12 76 THR A CA 1
ATOM 590 C C . THR A 1 76 ? 11.141 2.99 0.192 1 98.12 76 THR A C 1
ATOM 592 O O . THR A 1 76 ? 10.672 1.897 -0.128 1 98.12 76 THR A O 1
ATOM 595 N N . ALA A 1 77 ? 12.219 3.496 -0.41 1 97.75 77 ALA A N 1
ATOM 596 C CA . ALA A 1 77 ? 12.898 2.834 -1.519 1 97.75 77 ALA A CA 1
ATOM 597 C C . ALA A 1 77 ? 13.57 1.545 -1.056 1 97.75 77 ALA A C 1
ATOM 599 O O . ALA A 1 77 ? 13.977 0.719 -1.877 1 97.75 77 ALA A O 1
ATOM 600 N N . HIS A 1 78 ? 13.68 1.385 0.25 1 98.31 78 HIS A N 1
ATOM 601 C CA . HIS A 1 78 ? 14.266 0.17 0.8 1 98.31 78 HIS A CA 1
ATOM 602 C C . HIS A 1 78 ? 13.227 -0.934 0.942 1 98.31 78 HIS A C 1
ATOM 604 O O . HIS A 1 78 ? 13.492 -1.965 1.565 1 98.31 78 HIS A O 1
ATOM 610 N N . ARG A 1 79 ? 12.047 -0.737 0.377 1 98.56 79 ARG A N 1
ATOM 611 C CA . ARG A 1 79 ? 10.961 -1.706 0.498 1 98.56 79 ARG A CA 1
ATOM 612 C C . ARG A 1 79 ? 10.602 -2.297 -0.861 1 98.56 79 ARG A C 1
ATOM 614 O O . ARG A 1 79 ? 10.734 -1.63 -1.89 1 98.56 79 ARG A O 1
ATOM 621 N N . GLY A 1 80 ? 10.102 -3.494 -0.826 1 98.69 80 GLY A N 1
ATOM 622 C CA . GLY A 1 80 ? 9.469 -4.145 -1.963 1 98.69 80 GLY A CA 1
ATOM 623 C C . GLY A 1 80 ? 8.336 -5.07 -1.568 1 98.69 80 GLY A C 1
ATOM 624 O O . GLY A 1 80 ? 8.172 -5.402 -0.391 1 98.69 80 GLY A O 1
ATOM 625 N N . THR A 1 81 ? 7.527 -5.414 -2.49 1 98.81 81 THR A N 1
ATOM 626 C CA . THR A 1 81 ? 6.406 -6.328 -2.299 1 98.81 81 THR A CA 1
ATOM 627 C C . THR A 1 81 ? 6.211 -7.207 -3.533 1 98.81 81 THR A C 1
ATOM 629 O O . THR A 1 81 ? 6.699 -6.879 -4.617 1 98.81 81 THR A O 1
ATOM 632 N N . PHE A 1 82 ? 5.523 -8.336 -3.316 1 98.62 82 PHE A N 1
ATOM 633 C CA . PHE A 1 82 ? 5.262 -9.156 -4.492 1 98.62 82 PHE A CA 1
ATOM 634 C C . PHE A 1 82 ? 3.914 -9.859 -4.371 1 98.62 82 PHE A C 1
ATOM 636 O O . PHE A 1 82 ? 3.35 -9.945 -3.277 1 98.62 82 PHE A O 1
ATOM 643 N N . GLY A 1 83 ? 3.387 -10.211 -5.434 1 97.62 83 GLY A N 1
ATOM 644 C CA . GLY A 1 83 ? 2.305 -11.164 -5.609 1 97.62 83 GLY A CA 1
ATOM 645 C C . GLY A 1 83 ? 2.648 -12.281 -6.574 1 97.62 83 GLY A C 1
ATOM 646 O O . GLY A 1 83 ? 3.488 -12.109 -7.461 1 97.62 83 GLY A O 1
ATOM 647 N N . LEU A 1 84 ? 2.012 -13.406 -6.359 1 97.88 84 LEU A N 1
ATOM 648 C CA . LEU A 1 84 ? 2.322 -14.531 -7.234 1 97.88 84 LEU A CA 1
ATOM 649 C C . LEU A 1 84 ? 1.122 -15.469 -7.367 1 97.88 84 LEU A C 1
ATOM 651 O O . LEU A 1 84 ? 0.193 -15.406 -6.559 1 97.88 84 LEU A O 1
ATOM 655 N N . ALA A 1 85 ? 1.168 -16.219 -8.398 1 97.88 85 ALA A N 1
ATOM 656 C CA . ALA A 1 85 ? 0.191 -17.281 -8.633 1 97.88 85 ALA A CA 1
ATOM 657 C C . ALA A 1 85 ? 0.831 -18.469 -9.344 1 97.88 85 ALA A C 1
ATOM 659 O O . ALA A 1 85 ? 1.757 -18.297 -10.141 1 97.88 85 ALA A O 1
ATOM 660 N N . VAL A 1 86 ? 0.399 -19.578 -8.93 1 98.06 86 VAL A N 1
ATOM 661 C CA . VAL A 1 86 ? 0.743 -20.844 -9.594 1 98.06 86 VAL A CA 1
ATOM 662 C C . VAL A 1 86 ? -0.523 -21.516 -10.117 1 98.06 86 VAL A C 1
ATOM 664 O O . VAL A 1 86 ? -1.55 -21.531 -9.43 1 98.06 86 VAL A O 1
ATOM 667 N N . HIS A 1 87 ? -0.401 -22 -11.312 1 98.06 87 HIS A N 1
ATOM 668 C CA . HIS A 1 87 ? -1.522 -22.75 -11.859 1 98.06 87 HIS A CA 1
ATOM 669 C C . HIS A 1 87 ? -1.973 -23.844 -10.906 1 98.06 87 HIS A C 1
ATOM 671 O O . HIS A 1 87 ? -1.144 -24.562 -10.352 1 98.06 87 HIS A O 1
ATOM 677 N N . ASP A 1 88 ? -3.271 -24.016 -10.789 1 97.06 88 ASP A N 1
ATOM 678 C CA . ASP A 1 88 ? -3.852 -24.875 -9.758 1 97.06 88 ASP A CA 1
ATOM 679 C C . ASP A 1 88 ? -3.355 -26.312 -9.906 1 97.06 88 ASP A C 1
ATOM 681 O O . ASP A 1 88 ? -3.16 -27.016 -8.906 1 97.06 88 ASP A O 1
ATOM 685 N N . ASP A 1 89 ? -3.055 -26.703 -11.062 1 96.56 89 ASP A N 1
ATOM 686 C CA . ASP A 1 89 ? -2.66 -28.078 -11.344 1 96.56 89 ASP A CA 1
ATOM 687 C C . ASP A 1 89 ? -1.196 -28.328 -10.984 1 96.56 89 ASP A C 1
ATOM 689 O O . ASP A 1 89 ? -0.728 -29.469 -10.984 1 96.56 89 ASP A O 1
ATOM 693 N N . TYR A 1 90 ? -0.521 -27.328 -10.648 1 96.62 90 TYR A N 1
ATOM 694 C CA . TYR A 1 90 ? 0.922 -27.469 -10.484 1 96.62 90 TYR A CA 1
ATOM 695 C C . TYR A 1 90 ? 1.35 -27.094 -9.07 1 96.62 90 TYR A C 1
ATOM 697 O O . TYR A 1 90 ? 2.5 -26.703 -8.844 1 96.62 90 TYR A O 1
ATOM 705 N N . HIS A 1 91 ? 0.49 -27.172 -8.172 1 95 91 HIS A N 1
ATOM 706 C CA . HIS A 1 91 ? 0.824 -26.922 -6.773 1 95 91 HIS A CA 1
ATOM 707 C C . HIS A 1 91 ? 1.625 -28.062 -6.176 1 95 91 HIS A C 1
ATOM 709 O O . HIS A 1 91 ? 1.545 -29.203 -6.66 1 95 91 HIS A O 1
ATOM 715 N N . GLY A 1 92 ? 2.404 -27.703 -5.191 1 93.06 92 GLY A N 1
ATOM 716 C CA . GLY A 1 92 ? 3.129 -28.734 -4.473 1 93.06 92 GLY A CA 1
ATOM 717 C C . GLY A 1 92 ? 4.379 -29.203 -5.195 1 93.06 92 GLY A C 1
ATOM 718 O O . GLY A 1 92 ? 4.934 -30.25 -4.875 1 93.06 92 GLY A O 1
ATOM 719 N N . MET A 1 93 ? 4.828 -28.438 -6.156 1 94.94 93 MET A N 1
ATOM 720 C CA . MET A 1 93 ? 5.965 -28.844 -6.973 1 94.94 93 MET A CA 1
ATOM 721 C C . MET A 1 93 ? 7.152 -27.906 -6.758 1 94.94 93 MET A C 1
ATOM 723 O O . MET A 1 93 ? 8.148 -28 -7.477 1 94.94 93 MET A O 1
ATOM 727 N N . GLY A 1 94 ? 6.996 -26.984 -5.84 1 96 94 GLY A N 1
ATOM 728 C CA . GLY A 1 94 ? 8.094 -26.094 -5.531 1 96 94 GLY A CA 1
ATOM 729 C C . GLY A 1 94 ? 8.141 -24.875 -6.438 1 96 94 GLY A C 1
ATOM 730 O O . GLY A 1 94 ? 9.102 -24.109 -6.406 1 96 94 GLY A O 1
ATOM 731 N N . ILE A 1 95 ? 7.141 -24.672 -7.223 1 97.44 95 ILE A N 1
ATOM 732 C CA . ILE A 1 95 ? 7.113 -23.594 -8.195 1 97.44 95 ILE A CA 1
ATOM 733 C C . ILE A 1 95 ? 7.082 -22.25 -7.477 1 97.44 95 ILE A C 1
ATOM 735 O O . ILE A 1 95 ? 7.883 -21.359 -7.77 1 97.44 95 ILE A O 1
ATOM 739 N N . ALA A 1 96 ? 6.207 -22.109 -6.562 1 97.94 96 ALA A N 1
ATOM 740 C CA . ALA A 1 96 ? 6.129 -20.859 -5.797 1 97.94 96 ALA A CA 1
ATOM 741 C C . ALA A 1 96 ? 7.457 -20.562 -5.109 1 97.94 96 ALA A C 1
ATOM 743 O O . ALA A 1 96 ? 7.926 -19.422 -5.141 1 97.94 96 ALA A O 1
ATOM 744 N N . SER A 1 97 ? 8.023 -21.531 -4.539 1 97.94 97 SER A N 1
ATOM 745 C CA . SER A 1 97 ? 9.289 -21.359 -3.836 1 97.94 97 SER A CA 1
ATOM 746 C C . SER A 1 97 ? 10.375 -20.844 -4.77 1 97.94 97 SER A C 1
ATOM 748 O O . SER A 1 97 ? 11.117 -19.922 -4.414 1 97.94 97 SER A O 1
ATOM 750 N N . LYS A 1 98 ? 10.438 -21.391 -5.902 1 98.12 98 LYS A N 1
ATOM 751 C CA . LYS A 1 98 ? 11.453 -20.969 -6.863 1 98.12 98 LYS A CA 1
ATOM 752 C C . LYS A 1 98 ? 11.219 -19.516 -7.309 1 98.12 98 LYS A C 1
ATOM 754 O O . LYS A 1 98 ? 12.172 -18.766 -7.477 1 98.12 98 LYS A O 1
ATOM 759 N N . LEU A 1 99 ? 10.016 -19.156 -7.539 1 98.62 99 LEU A N 1
ATOM 760 C CA . LEU A 1 99 ? 9.672 -17.781 -7.898 1 98.62 99 LEU A CA 1
ATOM 761 C C . LEU A 1 99 ? 10.047 -16.812 -6.785 1 98.62 99 LEU A C 1
ATOM 763 O O . LEU A 1 99 ? 10.68 -15.789 -7.043 1 98.62 99 LEU A O 1
ATOM 767 N N . ILE A 1 100 ? 9.734 -17.172 -5.555 1 98.62 100 ILE A N 1
ATOM 768 C CA . ILE A 1 100 ? 10.023 -16.328 -4.398 1 98.62 100 ILE A CA 1
ATOM 769 C C . ILE A 1 100 ? 11.531 -16.188 -4.223 1 98.62 100 ILE A C 1
ATOM 771 O O . ILE A 1 100 ? 12.039 -15.094 -3.996 1 98.62 100 ILE A O 1
ATOM 775 N N . GLU A 1 101 ? 12.227 -17.266 -4.359 1 98.31 101 GLU A N 1
ATOM 776 C CA . GLU A 1 101 ? 13.688 -17.234 -4.285 1 98.31 101 GLU A CA 1
ATOM 777 C C . GLU A 1 101 ? 14.273 -16.25 -5.293 1 98.31 101 GLU A C 1
ATOM 779 O O . GLU A 1 101 ? 15.211 -15.516 -4.977 1 98.31 101 GLU A O 1
ATOM 784 N N . THR A 1 102 ? 13.734 -16.266 -6.418 1 98.5 102 THR A N 1
ATOM 785 C CA . THR A 1 102 ? 14.219 -15.391 -7.484 1 98.5 102 THR A CA 1
ATOM 786 C C . THR A 1 102 ? 14.078 -13.922 -7.098 1 98.5 102 THR A C 1
ATOM 788 O O . THR A 1 102 ? 15.031 -13.148 -7.211 1 98.5 102 THR A O 1
ATOM 791 N N . VAL A 1 103 ? 12.906 -13.539 -6.566 1 98.5 103 VAL A N 1
ATOM 792 C CA . VAL A 1 103 ? 12.703 -12.117 -6.281 1 98.5 103 VAL A CA 1
ATOM 793 C C . VAL A 1 103 ? 13.43 -11.742 -4.992 1 98.5 103 VAL A C 1
ATOM 795 O O . VAL A 1 103 ? 13.891 -10.609 -4.844 1 98.5 103 VAL A O 1
ATOM 798 N N . LEU A 1 104 ? 13.594 -12.672 -4.102 1 98.44 104 LEU A N 1
ATOM 799 C CA . LEU A 1 104 ? 14.344 -12.359 -2.893 1 98.44 104 LEU A CA 1
ATOM 800 C C . LEU A 1 104 ? 15.828 -12.203 -3.205 1 98.44 104 LEU A C 1
ATOM 802 O O . LEU A 1 104 ? 16.516 -11.383 -2.586 1 98.44 104 LEU A O 1
ATOM 806 N N . ASP A 1 105 ? 16.328 -13 -4.152 1 98.19 105 ASP A N 1
ATOM 807 C CA . ASP A 1 105 ? 17.688 -12.789 -4.617 1 98.19 105 ASP A CA 1
ATOM 808 C C . ASP A 1 105 ? 17.859 -11.398 -5.23 1 98.19 105 ASP A C 1
ATOM 810 O O . ASP A 1 105 ? 18.828 -10.695 -4.934 1 98.19 105 ASP A O 1
ATOM 814 N N . LEU A 1 106 ? 16.953 -11.039 -6.074 1 98.12 106 LEU A N 1
ATOM 815 C CA . LEU A 1 106 ? 16.938 -9.711 -6.68 1 98.12 106 LEU A CA 1
ATOM 816 C C . LEU A 1 106 ? 16.922 -8.625 -5.609 1 98.12 106 LEU A C 1
ATOM 818 O O . LEU A 1 106 ? 17.734 -7.695 -5.648 1 98.12 106 LEU A O 1
ATOM 822 N N . ALA A 1 107 ? 16.031 -8.758 -4.637 1 98.25 107 ALA A N 1
ATOM 823 C CA . ALA A 1 107 ? 15.867 -7.785 -3.561 1 98.25 107 ALA A CA 1
ATOM 824 C C . ALA A 1 107 ? 17.141 -7.66 -2.732 1 98.25 107 ALA A C 1
ATOM 826 O O . ALA A 1 107 ? 17.641 -6.555 -2.521 1 98.25 107 ALA A O 1
ATOM 827 N N . ASP A 1 108 ? 17.719 -8.766 -2.346 1 97.5 108 ASP A N 1
ATOM 828 C CA . ASP A 1 108 ? 18.797 -8.828 -1.374 1 97.5 108 ASP A CA 1
ATOM 829 C C . ASP A 1 108 ? 20.141 -8.453 -2.016 1 97.5 108 ASP A C 1
ATOM 831 O O . ASP A 1 108 ? 20.969 -7.797 -1.392 1 97.5 108 ASP A O 1
ATOM 835 N N . ASN A 1 109 ? 20.25 -8.82 -3.203 1 97.12 109 ASN A N 1
ATOM 836 C CA . ASN A 1 109 ? 21.609 -8.805 -3.727 1 97.12 109 ASN A CA 1
ATOM 837 C C . ASN A 1 109 ? 21.781 -7.762 -4.832 1 97.12 109 ASN A C 1
ATOM 839 O O . ASN A 1 109 ? 22.891 -7.426 -5.215 1 97.12 109 ASN A O 1
ATOM 843 N N . TRP A 1 110 ? 20.672 -7.238 -5.273 1 96.88 110 TRP A N 1
ATOM 844 C CA . TRP A 1 110 ? 20.844 -6.398 -6.457 1 96.88 110 TRP A CA 1
ATOM 845 C C . TRP A 1 110 ? 20.141 -5.059 -6.277 1 96.88 110 TRP A C 1
ATOM 847 O O . TRP A 1 110 ? 20.547 -4.055 -6.867 1 96.88 110 TRP A O 1
ATOM 857 N N . LEU A 1 111 ? 19.109 -4.965 -5.41 1 97 111 LEU A N 1
ATOM 858 C CA . LEU A 1 111 ? 18.281 -3.762 -5.371 1 97 111 LEU A CA 1
ATOM 859 C C . LEU A 1 111 ? 18.406 -3.064 -4.02 1 97 111 LEU A C 1
ATOM 861 O O . LEU A 1 111 ? 17.719 -2.084 -3.758 1 97 111 LEU A O 1
ATOM 865 N N . GLN A 1 112 ? 19.125 -3.58 -3.094 1 95.19 112 GLN A N 1
ATOM 866 C CA . GLN A 1 112 ? 19.328 -2.986 -1.775 1 95.19 112 GLN A CA 1
ATOM 867 C C . GLN A 1 112 ? 18 -2.854 -1.03 1 95.19 112 GLN A C 1
ATOM 869 O O . GLN A 1 112 ? 17.734 -1.83 -0.395 1 95.19 112 GLN A O 1
ATOM 874 N N . ILE A 1 113 ? 17.172 -3.791 -1.252 1 97.94 113 ILE A N 1
ATOM 875 C CA . ILE A 1 113 ? 15.891 -3.828 -0.541 1 97.94 113 ILE A CA 1
ATOM 876 C C . ILE A 1 113 ? 16.078 -4.465 0.833 1 97.94 113 ILE A C 1
ATOM 878 O O . ILE A 1 113 ? 16.625 -5.57 0.943 1 97.94 113 ILE A O 1
ATOM 882 N N . LYS A 1 114 ? 15.672 -3.764 1.843 1 97.75 114 LYS A N 1
ATOM 883 C CA . LYS A 1 114 ? 15.844 -4.227 3.217 1 97.75 114 LYS A CA 1
ATOM 884 C C . LYS A 1 114 ? 14.602 -4.965 3.707 1 97.75 114 LYS A C 1
ATOM 886 O O . LYS A 1 114 ? 14.695 -5.863 4.543 1 97.75 114 LYS A O 1
ATOM 891 N N . ARG A 1 115 ? 13.531 -4.535 3.258 1 98.56 115 ARG A N 1
ATOM 892 C CA . ARG A 1 115 ? 12.25 -5.02 3.756 1 98.56 115 ARG A CA 1
ATOM 893 C C . ARG A 1 115 ? 11.352 -5.457 2.609 1 98.56 115 ARG A C 1
ATOM 895 O O . ARG A 1 115 ? 10.984 -4.648 1.752 1 98.56 115 ARG A O 1
ATOM 902 N N . VAL A 1 116 ? 10.984 -6.691 2.553 1 98.81 116 VAL A N 1
ATOM 903 C CA . VAL A 1 116 ? 9.961 -7.199 1.64 1 98.81 116 VAL A CA 1
ATOM 904 C C . VAL A 1 116 ? 8.688 -7.504 2.414 1 98.81 116 VAL A C 1
ATOM 906 O O . VAL A 1 116 ? 8.711 -8.234 3.404 1 98.81 116 VAL A O 1
ATOM 909 N N . HIS A 1 117 ? 7.613 -6.844 2.01 1 98.81 117 HIS A N 1
ATOM 910 C CA . HIS A 1 117 ? 6.344 -7.023 2.705 1 98.81 117 HIS A CA 1
ATOM 911 C C . HIS A 1 117 ? 5.246 -7.461 1.742 1 98.81 117 HIS A C 1
ATOM 913 O O . HIS A 1 117 ? 5.402 -7.348 0.523 1 98.81 117 HIS A O 1
ATOM 919 N N . LEU A 1 118 ? 4.195 -8.023 2.309 1 98.69 118 LEU A N 1
ATOM 920 C CA . LEU A 1 118 ? 3.064 -8.445 1.494 1 98.69 118 LEU A CA 1
ATOM 921 C C . LEU A 1 118 ? 1.817 -8.633 2.35 1 98.69 118 LEU A C 1
ATOM 923 O O . LEU A 1 118 ? 1.882 -8.539 3.578 1 98.69 118 LEU A O 1
ATOM 927 N N . GLU A 1 119 ? 0.702 -8.797 1.698 1 98.12 119 GLU A N 1
ATOM 928 C CA . GLU A 1 119 ? -0.542 -9.234 2.326 1 98.12 119 GLU A CA 1
ATOM 929 C C . GLU A 1 119 ? -0.974 -10.602 1.805 1 98.12 119 GLU A C 1
ATOM 931 O O . GLU A 1 119 ? -0.782 -10.914 0.627 1 98.12 119 GLU A O 1
ATOM 936 N N . VAL A 1 120 ? -1.534 -11.375 2.691 1 98.62 120 VAL A N 1
ATOM 937 C CA . VAL A 1 120 ? -1.999 -12.719 2.354 1 98.62 120 VAL A CA 1
ATOM 938 C C . VAL A 1 120 ? -3.297 -13.016 3.1 1 98.62 120 VAL A C 1
ATOM 940 O O . VAL A 1 120 ? -3.436 -12.68 4.277 1 98.62 120 VAL A O 1
ATOM 943 N N . ASN A 1 121 ? -4.23 -13.625 2.373 1 98.19 121 ASN A N 1
ATOM 944 C CA . ASN A 1 121 ? -5.473 -14.008 3.037 1 98.19 121 ASN A CA 1
ATOM 945 C C . ASN A 1 121 ? -5.207 -14.859 4.273 1 98.19 121 ASN A C 1
ATOM 947 O O . ASN A 1 121 ? -4.391 -15.781 4.234 1 98.19 121 ASN A O 1
ATOM 951 N N . THR A 1 122 ? -5.941 -14.609 5.348 1 98.38 122 THR A N 1
ATOM 952 C CA . THR A 1 122 ? -5.66 -15.242 6.629 1 98.38 122 THR A CA 1
ATOM 953 C C . THR A 1 122 ? -5.957 -16.734 6.562 1 98.38 122 THR A C 1
ATOM 955 O O . THR A 1 122 ? -5.445 -17.516 7.375 1 98.38 122 THR A O 1
ATOM 958 N N . ASP A 1 123 ? -6.762 -17.109 5.625 1 97.69 123 ASP A N 1
ATOM 959 C CA . ASP A 1 123 ? -7.129 -18.531 5.523 1 97.69 123 ASP A CA 1
ATOM 960 C C . ASP A 1 123 ? -6.266 -19.25 4.492 1 97.69 123 ASP A C 1
ATOM 962 O O . ASP A 1 123 ? -6.516 -20.406 4.168 1 97.69 123 ASP A O 1
ATOM 966 N N . ASN A 1 124 ? -5.297 -18.531 3.938 1 96.94 124 ASN A N 1
ATOM 967 C CA . ASN A 1 124 ? -4.395 -19.156 2.973 1 96.94 124 ASN A CA 1
ATOM 968 C C . ASN A 1 124 ? -3.201 -19.812 3.662 1 96.94 124 ASN A C 1
ATOM 970 O O . ASN A 1 124 ? -2.066 -19.359 3.518 1 96.94 124 ASN A O 1
ATOM 974 N N . GLY A 1 125 ? -3.469 -20.891 4.32 1 97.44 125 GLY A N 1
ATOM 975 C CA . GLY A 1 125 ? -2.467 -21.578 5.121 1 97.44 125 GLY A CA 1
ATOM 976 C C . GLY A 1 125 ? -1.245 -22 4.324 1 97.44 125 GLY A C 1
ATOM 977 O O . GLY A 1 125 ? -0.117 -21.891 4.809 1 97.44 125 GLY A O 1
ATOM 978 N N . ALA A 1 126 ? -1.473 -22.453 3.152 1 95.56 126 ALA A N 1
ATOM 979 C CA . ALA A 1 126 ? -0.377 -22.922 2.307 1 95.56 126 ALA A CA 1
ATOM 980 C C . ALA A 1 126 ? 0.588 -21.781 1.983 1 95.56 126 ALA A C 1
ATOM 982 O O . ALA A 1 126 ? 1.806 -21.938 2.094 1 95.56 126 ALA A O 1
ATOM 983 N N . ALA A 1 127 ? 0.078 -20.656 1.541 1 97.12 127 ALA A N 1
ATOM 984 C CA . ALA A 1 127 ? 0.919 -19.5 1.227 1 97.12 127 ALA A CA 1
ATOM 985 C C . ALA A 1 127 ? 1.649 -19 2.469 1 97.12 127 ALA A C 1
ATOM 987 O O . ALA A 1 127 ? 2.846 -18.703 2.416 1 97.12 127 ALA A O 1
ATOM 988 N N . ILE A 1 128 ? 0.953 -18.922 3.602 1 98.19 128 ILE A N 1
ATOM 989 C CA . ILE A 1 128 ? 1.53 -18.469 4.859 1 98.19 128 ILE A CA 1
ATOM 990 C C . ILE A 1 128 ? 2.715 -19.344 5.238 1 98.19 128 ILE A C 1
ATOM 992 O O . ILE A 1 128 ? 3.789 -18.844 5.582 1 98.19 128 ILE A O 1
ATOM 996 N N . ALA A 1 129 ? 2.492 -20.641 5.176 1 97.62 129 ALA A N 1
ATOM 997 C CA . ALA A 1 129 ? 3.564 -21.594 5.48 1 97.62 129 ALA A CA 1
ATOM 998 C C . ALA A 1 129 ? 4.75 -21.391 4.539 1 97.62 129 ALA A C 1
ATOM 1000 O O . ALA A 1 129 ? 5.902 -21.422 4.969 1 97.62 129 ALA A O 1
ATOM 1001 N N . CYS A 1 130 ? 4.488 -21.25 3.332 1 97.25 130 CYS A N 1
ATOM 1002 C CA . CYS A 1 130 ? 5.527 -21.016 2.332 1 97.25 130 CYS A CA 1
ATOM 1003 C C . CYS A 1 130 ? 6.324 -19.766 2.648 1 97.25 130 CYS A C 1
ATOM 1005 O O . CYS A 1 130 ? 7.559 -19.781 2.66 1 97.25 130 CYS A O 1
ATOM 1007 N N . TYR A 1 131 ? 5.629 -18.641 2.885 1 98.44 131 TYR A N 1
ATOM 1008 C CA . TYR A 1 131 ? 6.293 -17.375 3.178 1 98.44 131 TYR A CA 1
ATOM 1009 C C . TYR A 1 131 ? 7.145 -17.469 4.438 1 98.44 131 TYR A C 1
ATOM 1011 O O . TYR A 1 131 ? 8.242 -16.922 4.5 1 98.44 131 TYR A O 1
ATOM 1019 N N . LYS A 1 132 ? 6.641 -18.141 5.422 1 98.38 132 LYS A N 1
ATOM 1020 C CA . LYS A 1 132 ? 7.379 -18.328 6.668 1 98.38 132 LYS A CA 1
ATOM 1021 C C . LYS A 1 132 ? 8.695 -19.062 6.422 1 98.38 132 LYS A C 1
ATOM 1023 O O . LYS A 1 132 ? 9.703 -18.766 7.074 1 98.38 132 LYS A O 1
ATOM 1028 N N . LYS A 1 133 ? 8.695 -19.969 5.516 1 97.44 133 LYS A N 1
ATOM 1029 C CA . LYS A 1 133 ? 9.914 -20.703 5.172 1 97.44 133 LYS A CA 1
ATOM 1030 C C . LYS A 1 133 ? 10.992 -19.75 4.645 1 97.44 133 LYS A C 1
ATOM 1032 O O . LYS A 1 133 ? 12.188 -20.031 4.75 1 97.44 133 LYS A O 1
ATOM 1037 N N . PHE A 1 134 ? 10.578 -18.672 4.094 1 97.81 134 PHE A N 1
ATOM 1038 C CA . PHE A 1 134 ? 11.531 -17.719 3.531 1 97.81 134 PHE A CA 1
ATOM 1039 C C . PHE A 1 134 ? 11.836 -16.609 4.531 1 97.81 134 PHE A 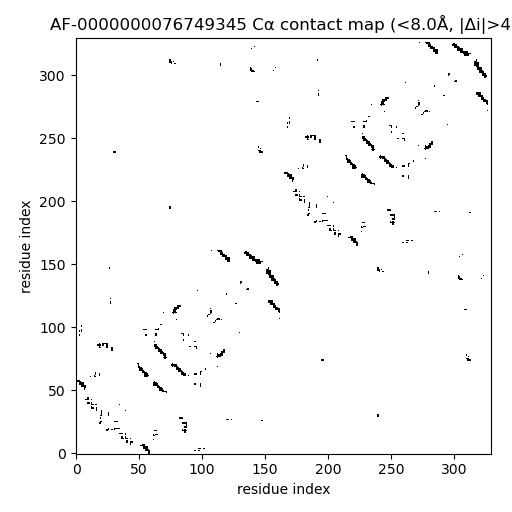C 1
ATOM 1041 O O . PHE A 1 134 ? 12.484 -15.617 4.184 1 97.81 134 PHE A O 1
ATOM 1048 N N . GLY A 1 135 ? 11.336 -16.688 5.742 1 97.75 135 GLY A N 1
ATOM 1049 C CA . GLY A 1 135 ? 11.695 -15.75 6.793 1 97.75 135 GLY A CA 1
ATOM 1050 C C . GLY A 1 135 ? 10.656 -14.656 6.996 1 97.75 135 GLY A C 1
ATOM 1051 O O . GLY A 1 135 ? 10.891 -13.711 7.75 1 97.75 135 GLY A O 1
ATOM 1052 N N . PHE A 1 136 ? 9.508 -14.781 6.332 1 98.69 136 PHE A N 1
ATOM 1053 C CA . PHE A 1 136 ? 8.445 -13.812 6.578 1 98.69 136 PHE A CA 1
ATOM 1054 C C . PHE A 1 136 ? 7.789 -14.062 7.93 1 98.69 136 PHE A C 1
ATOM 1056 O O . PHE A 1 136 ? 7.598 -15.211 8.336 1 98.69 136 PHE A O 1
ATOM 1063 N N . GLU A 1 137 ? 7.426 -12.953 8.578 1 98.69 137 GLU A N 1
ATOM 1064 C CA . GLU A 1 137 ? 6.699 -12.984 9.844 1 98.69 137 GLU A CA 1
ATOM 1065 C C . GLU A 1 137 ? 5.406 -12.172 9.758 1 98.69 137 GLU A C 1
ATOM 1067 O O . GLU A 1 137 ? 5.332 -11.188 9.023 1 98.69 137 GLU A O 1
ATOM 1072 N N . ILE A 1 138 ? 4.41 -12.617 10.516 1 98.69 138 ILE A N 1
ATOM 1073 C CA . ILE A 1 138 ? 3.17 -11.852 10.594 1 98.69 138 ILE A CA 1
ATOM 1074 C C . ILE A 1 138 ? 3.381 -10.609 11.453 1 98.69 138 ILE A C 1
ATOM 1076 O O . ILE A 1 138 ? 3.82 -10.711 12.602 1 98.69 138 ILE A O 1
ATOM 1080 N N . GLU A 1 139 ? 3.062 -9.531 10.883 1 98.75 139 GLU A N 1
ATOM 1081 C CA . GLU A 1 139 ? 3.232 -8.273 11.594 1 98.75 139 GLU A CA 1
ATOM 1082 C C . GLU A 1 139 ? 1.893 -7.727 12.086 1 98.75 139 GLU A C 1
ATOM 1084 O O . GLU A 1 139 ? 1.851 -6.77 12.859 1 98.75 139 GLU A O 1
ATOM 1089 N N . GLY A 1 140 ? 0.866 -8.305 11.656 1 98.62 140 GLY A N 1
ATOM 1090 C CA . GLY A 1 140 ? -0.475 -7.887 12.031 1 98.62 140 GLY A CA 1
ATOM 1091 C C . GLY A 1 140 ? -1.551 -8.43 11.109 1 98.62 140 GLY A C 1
ATOM 1092 O O . GLY A 1 140 ? -1.27 -9.258 10.242 1 98.62 140 GLY A O 1
ATOM 1093 N N . GLU A 1 141 ? -2.725 -8.008 11.367 1 98.75 141 GLU A N 1
ATOM 1094 C CA . GLU A 1 141 ? -3.887 -8.461 10.602 1 98.75 141 GLU A CA 1
ATOM 1095 C C . GLU A 1 141 ? -4.754 -7.281 10.172 1 98.75 141 GLU A C 1
ATOM 1097 O O . GLU A 1 141 ? -5.148 -6.457 11 1 98.75 141 GLU A O 1
ATOM 1102 N N . ALA A 1 142 ? -4.969 -7.168 8.891 1 98.69 142 ALA A N 1
ATOM 1103 C CA . ALA A 1 142 ? -5.922 -6.215 8.336 1 98.69 142 ALA A CA 1
ATOM 1104 C C . ALA A 1 142 ? -7.328 -6.805 8.289 1 98.69 142 ALA A C 1
ATOM 1106 O O . ALA A 1 142 ? -7.613 -7.684 7.469 1 98.69 142 ALA A O 1
ATOM 1107 N N . LYS A 1 143 ? -8.195 -6.293 9.031 1 98 143 LYS A N 1
ATOM 1108 C CA . LYS A 1 143 ? -9.57 -6.789 9.055 1 98 143 LYS A CA 1
ATOM 1109 C C . LYS A 1 143 ? -10.344 -6.316 7.824 1 98 143 LYS A C 1
ATOM 1111 O O . LYS A 1 143 ? -10.211 -5.164 7.41 1 98 143 LYS A O 1
ATOM 1116 N N . ASN A 1 144 ? -11.086 -7.273 7.211 1 98.12 144 ASN A N 1
ATOM 1117 C CA . ASN A 1 144 ? -11.961 -6.953 6.086 1 98.12 144 ASN A CA 1
ATOM 1118 C C . ASN A 1 144 ? -11.195 -6.258 4.965 1 98.12 144 ASN A C 1
ATOM 1120 O O . ASN A 1 144 ? -11.672 -5.266 4.406 1 98.12 144 ASN A O 1
ATOM 1124 N N . ALA A 1 145 ? -10.062 -6.785 4.641 1 98.12 145 ALA A N 1
ATOM 1125 C CA . ALA A 1 145 ? -9.141 -6.074 3.766 1 98.12 145 ALA A CA 1
ATOM 1126 C C . ALA A 1 145 ? -9.453 -6.34 2.297 1 98.12 145 ALA A C 1
ATOM 1128 O O . ALA A 1 145 ? -9.102 -5.543 1.425 1 98.12 145 ALA A O 1
ATOM 1129 N N . VAL A 1 146 ? -10.102 -7.422 2.057 1 98.25 146 VAL A N 1
ATOM 1130 C CA . VAL A 1 146 ? -10.352 -7.777 0.663 1 98.25 146 VAL A CA 1
ATOM 1131 C C . VAL A 1 146 ? -11.766 -8.336 0.517 1 98.25 146 VAL A C 1
ATOM 1133 O O . VAL A 1 146 ? -12.328 -8.875 1.471 1 98.25 146 VAL A O 1
ATOM 1136 N N . PHE A 1 147 ? -12.383 -8.062 -0.67 1 97.81 147 PHE A N 1
ATOM 1137 C CA . PHE A 1 147 ? -13.688 -8.617 -0.994 1 97.81 147 PHE A CA 1
ATOM 1138 C C . PHE A 1 147 ? -13.555 -9.852 -1.874 1 97.81 147 PHE A C 1
ATOM 1140 O O . PHE A 1 147 ? -12.922 -9.805 -2.934 1 97.81 147 PHE A O 1
ATOM 1147 N N . ARG A 1 148 ? -14.008 -10.961 -1.397 1 96 148 ARG A N 1
ATOM 1148 C CA . ARG A 1 148 ? -13.883 -12.258 -2.057 1 96 148 ARG A CA 1
ATOM 1149 C C . ARG A 1 148 ? -15.148 -13.086 -1.868 1 96 148 ARG A C 1
ATOM 1151 O O . ARG A 1 148 ? -15.609 -13.281 -0.741 1 96 148 ARG A O 1
ATOM 1158 N N . GLU A 1 149 ? -15.688 -13.523 -2.984 1 94.88 149 GLU A N 1
ATOM 1159 C CA . GLU A 1 149 ? -16.844 -14.422 -2.961 1 94.88 149 GLU A CA 1
ATOM 1160 C C . GLU A 1 149 ? -17.984 -13.836 -2.141 1 94.88 149 GLU A C 1
ATOM 1162 O O . GLU A 1 149 ? -18.609 -14.539 -1.344 1 94.88 149 GLU A O 1
ATOM 1167 N N . GLY A 1 150 ? -18.188 -12.602 -2.209 1 96.06 150 GLY A N 1
ATOM 1168 C CA . GLY A 1 150 ? -19.344 -11.945 -1.618 1 96.06 150 GLY A CA 1
ATOM 1169 C C . GLY A 1 150 ? -19.125 -11.539 -0.173 1 96.06 150 GLY A C 1
ATOM 1170 O O . GLY A 1 150 ? -20.031 -11.047 0.486 1 96.06 150 GLY A O 1
ATOM 1171 N N . GLU A 1 151 ? -17.891 -11.797 0.275 1 97.5 151 GLU A N 1
ATOM 1172 C CA . GLU A 1 151 ? -17.609 -11.492 1.676 1 97.5 151 GLU A CA 1
ATOM 1173 C C . GLU A 1 151 ? -16.297 -10.734 1.827 1 97.5 151 GLU A C 1
ATOM 1175 O O . GLU A 1 151 ? -15.398 -10.875 0.994 1 97.5 151 GLU A O 1
ATOM 1180 N N . TYR A 1 152 ? -16.312 -9.961 2.889 1 97.62 152 TYR A N 1
ATOM 1181 C CA . TYR A 1 152 ? -15.039 -9.336 3.26 1 97.62 152 TYR A CA 1
ATOM 1182 C C . TYR A 1 152 ? -14.156 -10.32 4.016 1 97.62 152 TYR A C 1
ATOM 1184 O O . TYR A 1 152 ? -14.633 -11.07 4.871 1 97.62 152 TYR A O 1
ATOM 1192 N N . GLN A 1 153 ? -12.906 -10.312 3.607 1 97.31 153 GLN A N 1
ATOM 1193 C CA . GLN A 1 153 ? -11.93 -11.203 4.227 1 97.31 153 GLN A CA 1
ATOM 1194 C C . GLN A 1 153 ? -10.75 -10.414 4.797 1 97.31 153 GLN A C 1
ATOM 1196 O O . GLN A 1 153 ? -10.383 -9.367 4.266 1 97.31 153 GLN A O 1
ATOM 1201 N N . SER A 1 154 ? -10.242 -11.016 5.918 1 98.38 154 SER A N 1
ATOM 1202 C CA . SER A 1 154 ? -9.047 -10.414 6.508 1 98.38 154 SER A CA 1
ATOM 1203 C C . SER A 1 154 ? -7.777 -10.938 5.844 1 98.38 154 SER A C 1
ATOM 1205 O O . SER A 1 154 ? -7.773 -12.039 5.285 1 98.38 154 SER A O 1
ATOM 1207 N N . THR A 1 155 ? -6.777 -10.102 5.902 1 98.69 155 THR A N 1
ATOM 1208 C CA . THR A 1 155 ? -5.449 -10.5 5.445 1 98.69 155 THR A CA 1
ATOM 1209 C C . THR A 1 155 ? -4.41 -10.289 6.543 1 98.69 155 THR A C 1
ATOM 1211 O O . THR A 1 155 ? -4.605 -9.453 7.434 1 98.69 155 THR A O 1
ATOM 1214 N N . TYR A 1 156 ? -3.352 -11.07 6.496 1 98.88 156 TYR A N 1
ATOM 1215 C CA . TYR A 1 156 ? -2.188 -10.797 7.332 1 98.88 156 TYR A CA 1
ATOM 1216 C C . TYR A 1 156 ? -1.21 -9.875 6.613 1 98.88 156 TYR A C 1
ATOM 1218 O O . TYR A 1 156 ? -0.97 -10.023 5.414 1 98.88 156 TYR A O 1
ATOM 1226 N N . TYR A 1 157 ? -0.736 -8.906 7.359 1 98.81 157 TYR A N 1
ATOM 1227 C CA . TYR A 1 157 ? 0.512 -8.266 6.961 1 98.81 157 TYR A CA 1
ATOM 1228 C C . TYR A 1 157 ? 1.706 -9.164 7.258 1 98.81 157 TYR A C 1
ATOM 1230 O O . TYR A 1 157 ? 1.917 -9.57 8.398 1 98.81 157 TYR A O 1
ATOM 1238 N N . MET A 1 158 ? 2.508 -9.461 6.258 1 98.88 158 MET A N 1
ATOM 1239 C CA . MET A 1 158 ? 3.746 -10.195 6.492 1 98.88 158 MET A CA 1
ATOM 1240 C C . MET A 1 158 ? 4.945 -9.438 5.934 1 98.88 158 MET A C 1
ATOM 1242 O O . MET A 1 158 ? 4.82 -8.703 4.953 1 98.88 158 MET A O 1
ATOM 1246 N N . ALA A 1 159 ? 6.027 -9.656 6.582 1 98.81 159 ALA A N 1
ATOM 1247 C CA . ALA A 1 159 ? 7.246 -9.016 6.094 1 98.81 159 ALA A CA 1
ATOM 1248 C C . ALA A 1 159 ? 8.477 -9.852 6.438 1 98.81 159 ALA A C 1
ATOM 1250 O O . ALA A 1 159 ? 8.445 -10.672 7.359 1 98.81 159 ALA A O 1
ATOM 1251 N N . ARG A 1 160 ? 9.469 -9.648 5.684 1 98.5 160 ARG A N 1
ATOM 1252 C CA . ARG A 1 160 ? 10.805 -10.234 5.816 1 98.5 160 ARG A CA 1
ATOM 1253 C C . ARG A 1 160 ? 11.883 -9.164 5.727 1 98.5 160 ARG A C 1
ATOM 1255 O O . ARG A 1 160 ? 11.875 -8.344 4.809 1 98.5 160 ARG A O 1
ATOM 1262 N N . MET A 1 161 ? 12.773 -9.172 6.711 1 97.5 161 MET A N 1
ATOM 1263 C CA . MET A 1 161 ? 13.945 -8.305 6.656 1 97.5 161 MET A CA 1
ATOM 1264 C C . MET A 1 161 ? 15.133 -9.039 6.039 1 97.5 161 MET A C 1
ATOM 1266 O O . MET A 1 161 ? 15.344 -10.219 6.309 1 97.5 161 MET A O 1
ATOM 1270 N N . LYS A 1 162 ? 15.844 -8.281 5.258 1 95.62 162 LYS A N 1
ATOM 1271 C CA . LYS A 1 162 ? 17.078 -8.875 4.738 1 95.62 162 LYS A CA 1
ATOM 1272 C C . LYS A 1 162 ? 17.938 -9.43 5.867 1 95.62 162 LYS A C 1
ATOM 1274 O O . LYS A 1 162 ? 18.219 -8.727 6.844 1 95.62 162 LYS A O 1
ATOM 1279 N N . PRO A 1 163 ? 18.344 -10.656 5.668 1 90.31 163 PRO A N 1
ATOM 1280 C CA . PRO A 1 163 ? 19.188 -11.227 6.715 1 90.31 163 PRO A CA 1
ATOM 1281 C C . PRO A 1 163 ? 20.547 -10.531 6.828 1 90.31 163 PRO A C 1
ATOM 1283 O O . PRO A 1 163 ? 21.109 -10.102 5.816 1 90.31 163 PRO A O 1
ATOM 1286 N N . GLU A 1 164 ? 20.906 -10.211 8.086 1 81 164 GLU A N 1
ATOM 1287 C CA . GLU A 1 164 ? 22.234 -9.633 8.305 1 81 164 GLU A CA 1
ATOM 1288 C C . GLU A 1 164 ? 23.344 -10.602 7.902 1 81 164 GLU A C 1
ATOM 1290 O O . GLU A 1 164 ? 23.219 -11.805 8.117 1 81 164 GLU A O 1
ATOM 1295 N N . SER A 1 165 ? 24.219 -10.305 6.918 1 64.06 165 SER A N 1
ATOM 1296 C CA . SER A 1 165 ? 25.391 -11.109 6.555 1 64.06 165 SER A CA 1
ATOM 1297 C C . SER A 1 165 ? 26.312 -11.312 7.75 1 64.06 165 SER A C 1
ATOM 1299 O O . SER A 1 165 ? 26.391 -10.461 8.641 1 64.06 165 SER A O 1
ATOM 1301 N N . MET B 1 1 ? -11.977 31.641 16.359 1 73.5 1 MET B N 1
ATOM 1302 C CA . MET B 1 1 ? -11.219 31.375 15.148 1 73.5 1 MET B CA 1
ATOM 1303 C C . MET B 1 1 ? -11.797 30.188 14.391 1 73.5 1 MET B C 1
ATOM 1305 O O . MET B 1 1 ? -12.102 29.156 14.992 1 73.5 1 MET B O 1
ATOM 1309 N N . GLU B 1 2 ? -12.242 30.5 13.055 1 91.31 2 GLU B N 1
ATOM 1310 C CA . GLU B 1 2 ? -12.992 29.453 12.375 1 91.31 2 GLU B CA 1
ATOM 1311 C C . GLU B 1 2 ? -12.117 28.719 11.367 1 91.31 2 GLU B C 1
ATOM 1313 O O . GLU B 1 2 ? -11.43 29.344 10.555 1 91.31 2 GLU B O 1
ATOM 1318 N N . ILE B 1 3 ? -11.945 27.469 11.484 1 96.62 3 ILE B N 1
ATOM 1319 C CA . ILE B 1 3 ? -11.242 26.625 10.531 1 96.62 3 ILE B CA 1
ATOM 1320 C C . ILE B 1 3 ? -12.156 26.312 9.352 1 96.62 3 ILE B C 1
ATOM 1322 O O . ILE B 1 3 ? -13.242 25.75 9.523 1 96.62 3 ILE B O 1
ATOM 1326 N N . ILE B 1 4 ? -11.797 26.688 8.117 1 97.88 4 ILE B N 1
ATOM 1327 C CA . ILE B 1 4 ? -12.562 26.406 6.898 1 97.88 4 ILE B CA 1
ATOM 1328 C C . ILE B 1 4 ? -11.906 25.281 6.117 1 97.88 4 ILE B C 1
ATOM 1330 O O . ILE B 1 4 ? -10.711 25.344 5.812 1 97.88 4 ILE B O 1
ATOM 1334 N N . ILE B 1 5 ? -12.672 24.266 5.84 1 98.62 5 ILE B N 1
ATOM 1335 C CA . ILE B 1 5 ? -12.203 23.172 4.992 1 98.62 5 ILE B CA 1
ATOM 1336 C C . ILE B 1 5 ? -12.734 23.359 3.574 1 98.62 5 ILE B C 1
ATOM 1338 O O . ILE B 1 5 ? -13.938 23.547 3.375 1 98.62 5 ILE B O 1
ATOM 1342 N N . ARG B 1 6 ? -11.914 23.281 2.588 1 98.44 6 ARG B N 1
ATOM 1343 C CA . ARG B 1 6 ? -12.305 23.375 1.188 1 98.44 6 ARG B CA 1
ATOM 1344 C C . ARG B 1 6 ? -11.422 22.516 0.301 1 98.44 6 ARG B C 1
ATOM 1346 O O . ARG B 1 6 ? -10.359 22.062 0.731 1 98.44 6 ARG B O 1
ATOM 1353 N N . PRO B 1 7 ? -11.875 22.25 -0.958 1 98.44 7 PRO B N 1
ATOM 1354 C CA . PRO B 1 7 ? -11.008 21.516 -1.886 1 98.44 7 PRO B CA 1
ATOM 1355 C C . PRO B 1 7 ? -9.68 22.219 -2.143 1 98.44 7 PRO B C 1
ATOM 1357 O O . PRO B 1 7 ? -9.625 23.453 -2.137 1 98.44 7 PRO B O 1
ATOM 1360 N N . THR B 1 8 ? -8.672 21.438 -2.32 1 98.69 8 THR B N 1
ATOM 1361 C CA . THR B 1 8 ? -7.359 21.969 -2.66 1 98.69 8 THR B CA 1
ATOM 1362 C C . THR B 1 8 ? -7.348 22.516 -4.086 1 98.69 8 THR B C 1
ATOM 1364 O O . THR B 1 8 ? -7.895 21.891 -5 1 98.69 8 THR B O 1
ATOM 1367 N N . LEU B 1 9 ? -6.773 23.641 -4.273 1 98.06 9 LEU B N 1
ATOM 1368 C CA . LEU B 1 9 ? -6.598 24.234 -5.59 1 98.06 9 LEU B CA 1
ATOM 1369 C C . LEU B 1 9 ? -5.129 24.219 -6 1 98.06 9 LEU B C 1
ATOM 1371 O O . LEU B 1 9 ? -4.242 24.203 -5.145 1 98.06 9 LEU B O 1
ATOM 1375 N N . VAL B 1 10 ? -4.918 24.312 -7.324 1 98.25 10 VAL B N 1
ATOM 1376 C CA . VAL B 1 10 ? -3.545 24.375 -7.812 1 98.25 10 VAL B CA 1
ATOM 1377 C C . VAL B 1 10 ? -2.848 25.609 -7.246 1 98.25 10 VAL B C 1
ATOM 1379 O O . VAL B 1 10 ? -1.651 25.562 -6.945 1 98.25 10 VAL B O 1
ATOM 1382 N N . SER B 1 11 ? -3.574 26.641 -6.961 1 98 11 SER B N 1
ATOM 1383 C CA . SER B 1 11 ? -3.025 27.891 -6.43 1 98 11 SER B CA 1
ATOM 1384 C C . SER B 1 11 ? -2.561 27.719 -4.988 1 98 11 SER B C 1
ATOM 1386 O O . SER B 1 11 ? -1.879 28.578 -4.441 1 98 11 SER B O 1
ATOM 1388 N N . ASP B 1 12 ? -2.883 26.594 -4.367 1 98.44 12 ASP B N 1
ATOM 1389 C CA . ASP B 1 12 ? -2.457 26.328 -2.996 1 98.44 12 ASP B CA 1
ATOM 1390 C C . ASP B 1 12 ? -1.057 25.719 -2.961 1 98.44 12 ASP B C 1
ATOM 1392 O O . ASP B 1 12 ? -0.529 25.422 -1.887 1 98.44 12 ASP B O 1
ATOM 1396 N N . ALA B 1 13 ? -0.434 25.578 -4.094 1 98.38 13 ALA B N 1
ATOM 1397 C CA . ALA B 1 13 ? 0.823 24.844 -4.211 1 98.38 13 ALA B CA 1
ATOM 1398 C C . ALA B 1 13 ? 1.885 25.422 -3.277 1 98.38 13 ALA B C 1
ATOM 1400 O O . ALA B 1 13 ? 2.605 24.672 -2.611 1 98.38 13 ALA B O 1
ATOM 1401 N N . ALA B 1 14 ? 1.98 26.688 -3.215 1 98.12 14 ALA B N 1
ATOM 1402 C CA . ALA B 1 14 ? 2.988 27.328 -2.365 1 98.12 14 ALA B CA 1
ATOM 1403 C C . ALA B 1 14 ? 2.719 27.031 -0.891 1 98.12 14 ALA B C 1
ATOM 1405 O O . ALA B 1 14 ? 3.65 26.797 -0.119 1 98.12 14 ALA B O 1
ATOM 1406 N N . ALA B 1 15 ? 1.495 27.109 -0.516 1 98.12 15 ALA B N 1
ATOM 1407 C CA . ALA B 1 15 ? 1.129 26.828 0.868 1 98.12 15 ALA B CA 1
ATOM 1408 C C . ALA B 1 15 ? 1.398 25.359 1.209 1 98.12 15 ALA B C 1
ATOM 1410 O O . ALA B 1 15 ? 1.876 25.047 2.303 1 98.12 15 ALA B O 1
ATOM 1411 N N . MET B 1 16 ? 1.071 24.516 0.296 1 97.38 16 MET B N 1
ATOM 1412 C CA . MET B 1 16 ? 1.373 23.094 0.479 1 97.38 16 MET B CA 1
ATOM 1413 C C . MET B 1 16 ? 2.871 22.875 0.672 1 97.38 16 MET B C 1
ATOM 1415 O O . MET B 1 16 ? 3.285 22.172 1.589 1 97.38 16 MET B O 1
ATOM 1419 N N . CYS B 1 17 ? 3.57 23.453 -0.187 1 97.75 17 CYS B N 1
ATOM 1420 C CA . CYS B 1 17 ? 5.023 23.375 -0.092 1 97.75 17 CYS B CA 1
ATOM 1421 C C . CYS B 1 17 ? 5.504 23.812 1.286 1 97.75 17 CYS B C 1
ATOM 1423 O O . CYS B 1 17 ? 6.328 23.125 1.904 1 97.75 17 CYS B O 1
ATOM 1425 N N . GLU B 1 18 ? 4.988 24.844 1.727 1 97.56 18 GLU B N 1
ATOM 1426 C CA . GLU B 1 18 ? 5.367 25.375 3.033 1 97.56 18 GLU B CA 1
ATOM 1427 C C . GLU B 1 18 ? 4.988 24.406 4.152 1 97.56 18 GLU B C 1
ATOM 1429 O O . GLU B 1 18 ? 5.797 24.125 5.035 1 97.56 18 GLU B O 1
ATOM 1434 N N . ILE B 1 19 ? 3.809 23.938 4.137 1 97.88 19 ILE B N 1
ATOM 1435 C CA . ILE B 1 19 ? 3.311 23.031 5.164 1 97.88 19 ILE B CA 1
ATOM 1436 C C . ILE B 1 19 ? 4.211 21.812 5.25 1 97.88 19 ILE B C 1
ATOM 1438 O O . ILE B 1 19 ? 4.715 21.469 6.328 1 97.88 19 ILE B O 1
ATOM 1442 N N . PHE B 1 20 ? 4.48 21.203 4.137 1 96.94 20 PHE B N 1
ATOM 1443 C CA . PHE B 1 20 ? 5.168 19.922 4.113 1 96.94 20 PHE B CA 1
ATOM 1444 C C . PHE B 1 20 ? 6.676 20.109 4.258 1 96.94 20 PHE B C 1
ATOM 1446 O O . PHE B 1 20 ? 7.418 19.125 4.41 1 96.94 20 PHE B O 1
ATOM 1453 N N . SER B 1 21 ? 7.074 21.359 4.273 1 95.5 21 SER B N 1
ATOM 1454 C CA . SER B 1 21 ? 8.477 21.672 4.512 1 95.5 21 SER B CA 1
ATOM 1455 C C . SER B 1 21 ? 8.742 21.938 5.988 1 95.5 21 SER B C 1
ATOM 1457 O O . SER B 1 21 ? 9.898 22.078 6.398 1 95.5 21 SER B O 1
ATOM 1459 N N . GLN B 1 22 ? 7.641 22 6.762 1 95.94 22 GLN B N 1
ATOM 1460 C CA . GLN B 1 22 ? 7.824 22.172 8.203 1 95.94 22 GLN B CA 1
ATOM 1461 C C . GLN B 1 22 ? 8.523 20.953 8.805 1 95.94 22 GLN B C 1
ATOM 1463 O O . GLN B 1 22 ? 8.242 19.812 8.422 1 95.94 22 GLN B O 1
ATOM 1468 N N . PRO B 1 23 ? 9.352 21.172 9.82 1 95.44 23 PRO B N 1
ATOM 1469 C CA . PRO B 1 23 ? 10.117 20.078 10.414 1 95.44 23 PRO B CA 1
ATOM 1470 C C . PRO B 1 23 ? 9.234 18.922 10.883 1 95.44 23 PRO B C 1
ATOM 1472 O O . PRO B 1 23 ? 9.5 17.766 10.562 1 95.44 23 PRO B O 1
ATOM 1475 N N . LYS B 1 24 ? 8.195 19.156 11.555 1 94.75 24 LYS B N 1
ATOM 1476 C CA . LYS B 1 24 ? 7.348 18.094 12.062 1 94.75 24 LYS B CA 1
ATOM 1477 C C . LYS B 1 24 ? 6.59 17.406 10.93 1 94.75 24 LYS B C 1
ATOM 1479 O O . LYS B 1 24 ? 6.508 16.172 10.883 1 94.75 24 LYS B O 1
ATOM 1484 N N . ALA B 1 25 ? 6.008 18.219 10.055 1 94.62 25 ALA B N 1
ATOM 1485 C CA . ALA B 1 25 ? 5.273 17.641 8.93 1 94.62 25 ALA B CA 1
ATOM 1486 C C . ALA B 1 25 ? 6.184 16.766 8.07 1 94.62 25 ALA B C 1
ATOM 1488 O O . ALA B 1 25 ? 5.805 15.664 7.688 1 94.62 25 ALA B O 1
ATOM 1489 N N . GLN B 1 26 ? 7.336 17.328 7.801 1 94.44 26 GLN B N 1
ATOM 1490 C CA . GLN B 1 26 ? 8.312 16.578 7.008 1 94.44 26 GLN B CA 1
ATOM 1491 C C . GLN B 1 26 ? 8.688 15.266 7.688 1 94.44 26 GLN B C 1
ATOM 1493 O O . GLN B 1 26 ? 8.75 14.227 7.035 1 94.44 26 GLN B O 1
ATOM 1498 N N . ARG B 1 27 ? 8.898 15.312 8.938 1 94.94 27 ARG B N 1
ATOM 1499 C CA . ARG B 1 27 ? 9.289 14.148 9.727 1 94.94 27 ARG B CA 1
ATOM 1500 C C . ARG B 1 27 ? 8.195 13.086 9.719 1 94.94 27 ARG B C 1
ATOM 1502 O O . ARG B 1 27 ? 8.492 11.891 9.648 1 94.94 27 ARG B O 1
ATOM 1509 N N . GLU B 1 28 ? 6.996 13.531 9.758 1 96.06 28 GLU B N 1
ATOM 1510 C CA . GLU B 1 28 ? 5.895 12.609 10 1 96.06 28 GLU B CA 1
ATOM 1511 C C . GLU B 1 28 ? 5.188 12.227 8.703 1 96.06 28 GLU B C 1
ATOM 1513 O O . GLU B 1 28 ? 4.23 11.453 8.711 1 96.06 28 GLU B O 1
ATOM 1518 N N . THR B 1 29 ? 5.641 12.727 7.629 1 95.19 29 THR B N 1
ATOM 1519 C CA . THR B 1 29 ? 5.195 12.32 6.301 1 95.19 29 THR B CA 1
ATOM 1520 C C . THR B 1 29 ? 6.348 11.703 5.508 1 95.19 29 THR B C 1
ATOM 1522 O O . THR B 1 29 ? 7.379 11.352 6.078 1 95.19 29 THR B O 1
ATOM 1525 N N . LEU B 1 30 ? 6.172 11.516 4.238 1 94.25 30 LEU B N 1
ATOM 1526 C CA . LEU B 1 30 ? 7.191 10.875 3.418 1 94.25 30 LEU B CA 1
ATOM 1527 C C . LEU B 1 30 ? 7.879 11.891 2.512 1 94.25 30 LEU B C 1
ATOM 1529 O O . LEU B 1 30 ? 8.562 11.516 1.558 1 94.25 30 LEU B O 1
ATOM 1533 N N . GLN B 1 31 ? 7.621 13.125 2.842 1 92.81 31 GLN B N 1
ATOM 1534 C CA . GLN B 1 31 ? 8.172 14.172 1.994 1 92.81 31 GLN B CA 1
ATOM 1535 C C . GLN B 1 31 ? 9.656 14.391 2.277 1 92.81 31 GLN B C 1
ATOM 1537 O O . GLN B 1 31 ? 10.102 14.234 3.414 1 92.81 31 GLN B O 1
ATOM 1542 N N . LEU B 1 32 ? 10.398 14.812 1.214 1 93.12 32 LEU B N 1
ATOM 1543 C CA . LEU B 1 32 ? 11.805 15.18 1.348 1 93.12 32 LEU B CA 1
ATOM 1544 C C . LEU B 1 32 ? 11.938 16.656 1.738 1 93.12 32 LEU B C 1
ATOM 1546 O O . LEU B 1 32 ? 11.031 17.453 1.509 1 93.12 32 LEU B O 1
ATOM 1550 N N . PRO B 1 33 ? 13.031 16.953 2.311 1 91.31 33 PRO B N 1
ATOM 1551 C CA . PRO B 1 33 ? 13.242 18.359 2.67 1 91.31 33 PRO B CA 1
ATOM 1552 C C . PRO B 1 33 ? 13.344 19.266 1.449 1 91.31 33 PRO B C 1
ATOM 1554 O O . PRO B 1 33 ? 13.812 18.844 0.392 1 91.31 33 PRO B O 1
ATOM 1557 N N . LYS B 1 34 ? 12.867 20.469 1.584 1 91.81 34 LYS B N 1
ATOM 1558 C CA . LYS B 1 34 ? 13.023 21.562 0.646 1 91.81 34 LYS B CA 1
ATOM 1559 C C . LYS B 1 34 ? 12.445 21.219 -0.721 1 91.81 34 LYS B C 1
ATOM 1561 O O . LYS B 1 34 ? 13.125 21.344 -1.741 1 91.81 34 LYS B O 1
ATOM 1566 N N . PRO B 1 35 ? 11.227 20.812 -0.737 1 90.75 35 PRO B N 1
ATOM 1567 C CA . PRO B 1 35 ? 10.594 20.609 -2.043 1 90.75 35 PRO B CA 1
ATOM 1568 C C . PRO B 1 35 ? 10.406 21.906 -2.822 1 90.75 35 PRO B C 1
ATOM 1570 O O . PRO B 1 35 ? 10.508 23 -2.248 1 90.75 35 PRO B O 1
ATOM 1573 N N . SER B 1 36 ? 10.18 21.781 -4.074 1 95 36 SER B N 1
ATOM 1574 C CA . SER B 1 36 ? 9.891 22.953 -4.891 1 95 36 SER B CA 1
ATOM 1575 C C . SER B 1 36 ? 8.391 23.188 -5.023 1 95 36 SER B C 1
ATOM 1577 O O . SER B 1 36 ? 7.605 22.234 -4.973 1 95 36 SER B O 1
ATOM 1579 N N . VAL B 1 37 ? 8.086 24.406 -5.184 1 97.12 37 VAL B N 1
ATOM 1580 C CA . VAL B 1 37 ? 6.691 24.734 -5.453 1 97.12 37 VAL B CA 1
ATOM 1581 C C . VAL B 1 37 ? 6.254 24.109 -6.773 1 97.12 37 VAL B C 1
ATOM 1583 O O . VAL B 1 37 ? 5.109 23.672 -6.91 1 97.12 37 VAL B O 1
ATOM 1586 N N . ALA B 1 38 ? 7.164 24 -7.684 1 96.94 38 ALA B N 1
ATOM 1587 C CA . ALA B 1 38 ? 6.883 23.391 -8.984 1 96.94 38 ALA B CA 1
ATOM 1588 C C . ALA B 1 38 ? 6.461 21.938 -8.82 1 96.94 38 ALA B C 1
ATOM 1590 O O . ALA B 1 38 ? 5.566 21.453 -9.523 1 96.94 38 ALA B O 1
ATOM 1591 N N . MET B 1 39 ? 7.113 21.297 -7.98 1 95.62 39 MET B N 1
ATOM 1592 C CA . MET B 1 39 ? 6.754 19.906 -7.703 1 95.62 39 MET B CA 1
ATOM 1593 C C . MET B 1 39 ? 5.312 19.797 -7.227 1 95.62 39 MET B C 1
ATOM 1595 O O . MET B 1 39 ? 4.543 18.984 -7.727 1 95.62 39 MET B O 1
ATOM 1599 N N . TRP B 1 40 ? 4.934 20.641 -6.332 1 96.56 40 TRP B N 1
ATOM 1600 C CA . TRP B 1 40 ? 3.582 20.625 -5.777 1 96.56 40 TRP B CA 1
ATOM 1601 C C . TRP B 1 40 ? 2.559 21.047 -6.824 1 96.56 40 TRP B C 1
ATOM 1603 O O . TRP B 1 40 ? 1.454 20.5 -6.879 1 96.56 40 TRP B O 1
ATOM 1613 N N . THR B 1 41 ? 2.906 22.016 -7.598 1 98.12 41 THR B N 1
ATOM 1614 C CA . THR B 1 41 ? 2.027 22.438 -8.688 1 98.12 41 THR B CA 1
ATOM 1615 C C . THR B 1 41 ? 1.729 21.25 -9.609 1 98.12 41 THR B C 1
ATOM 1617 O O . THR B 1 41 ? 0.569 21 -9.938 1 98.12 41 THR B O 1
ATOM 1620 N N . GLN B 1 42 ? 2.723 20.578 -9.992 1 97.62 42 GLN B N 1
ATOM 1621 C CA . GLN B 1 42 ? 2.562 19.422 -10.883 1 97.62 42 GLN B CA 1
ATOM 1622 C C . GLN B 1 42 ? 1.702 18.344 -10.234 1 97.62 42 GLN B C 1
ATOM 1624 O O . GLN B 1 42 ? 0.841 17.75 -10.883 1 97.62 42 GLN B O 1
ATOM 1629 N N . ARG B 1 43 ? 1.953 18.094 -9 1 96.5 43 ARG B N 1
ATOM 1630 C CA . ARG B 1 43 ? 1.189 17.094 -8.258 1 96.5 43 ARG B CA 1
ATOM 1631 C C . ARG B 1 43 ? -0.29 17.453 -8.211 1 96.5 43 ARG B C 1
ATOM 1633 O O . ARG B 1 43 ? -1.153 16.594 -8.414 1 96.5 43 ARG B O 1
ATOM 1640 N N . LEU B 1 44 ? -0.547 18.688 -7.945 1 97.69 44 LEU B N 1
ATOM 1641 C CA . LEU B 1 44 ? -1.923 19.156 -7.793 1 97.69 44 LEU B CA 1
ATOM 1642 C C . LEU B 1 44 ? -2.631 19.203 -9.148 1 97.69 44 LEU B C 1
ATOM 1644 O O . LEU B 1 44 ? -3.848 19.016 -9.219 1 97.69 44 LEU B O 1
ATOM 1648 N N . GLU B 1 45 ? -1.903 19.375 -10.219 1 97.56 45 GLU B N 1
ATOM 1649 C CA . GLU B 1 45 ? -2.457 19.422 -11.57 1 97.56 45 GLU B CA 1
ATOM 1650 C C . GLU B 1 45 ? -2.779 18.016 -12.086 1 97.56 45 GLU B C 1
ATOM 1652 O O . GLU B 1 45 ? -3.58 17.859 -13.008 1 97.56 45 GLU B O 1
ATOM 1657 N N . ASN B 1 46 ? -2.111 17.047 -11.5 1 97.31 46 ASN B N 1
ATOM 1658 C CA . ASN B 1 46 ? -2.225 15.688 -12.008 1 97.31 46 ASN B CA 1
ATOM 1659 C C . ASN B 1 46 ? -2.695 14.727 -10.93 1 97.31 46 ASN B C 1
ATOM 1661 O O . ASN B 1 46 ? -2.162 13.625 -10.797 1 97.31 46 ASN B O 1
ATOM 1665 N N . MET B 1 47 ? -3.615 15.203 -10.203 1 95.75 47 MET B N 1
ATOM 1666 C CA . MET B 1 47 ? -4.133 14.336 -9.148 1 95.75 47 MET B CA 1
ATOM 1667 C C . MET B 1 47 ? -4.785 13.086 -9.742 1 95.75 47 MET B C 1
ATOM 1669 O O . MET B 1 47 ? -5.641 13.188 -10.625 1 95.75 47 MET B O 1
ATOM 1673 N N . PRO B 1 48 ? -4.406 11.945 -9.32 1 95.69 48 PRO B N 1
ATOM 1674 C CA . PRO B 1 48 ? -4.961 10.703 -9.883 1 95.69 48 PRO B CA 1
ATOM 1675 C C . PRO B 1 48 ? -6.449 10.539 -9.586 1 95.69 48 PRO B C 1
ATOM 1677 O O . PRO B 1 48 ? -6.977 11.172 -8.664 1 95.69 48 PRO B O 1
ATOM 1680 N N . THR B 1 49 ? -7.074 9.648 -10.367 1 95.81 49 THR B N 1
ATOM 1681 C CA . THR B 1 49 ? -8.445 9.234 -10.078 1 95.81 49 THR B CA 1
ATOM 1682 C C . THR B 1 49 ? -8.539 8.609 -8.695 1 95.81 49 THR B C 1
ATOM 1684 O O . THR B 1 49 ? -7.676 7.82 -8.305 1 95.81 49 THR B O 1
ATOM 1687 N N . GLY B 1 50 ? -9.539 8.969 -7.922 1 97.5 50 GLY B N 1
ATOM 1688 C CA . GLY B 1 50 ? -9.773 8.367 -6.617 1 97.5 50 GLY B CA 1
ATOM 1689 C C . GLY B 1 50 ? -9.102 9.125 -5.488 1 97.5 50 GLY B C 1
ATOM 1690 O O . GLY B 1 50 ? -9.234 8.75 -4.32 1 97.5 50 GLY B O 1
ATOM 1691 N N . VAL B 1 51 ? -8.352 10.172 -5.871 1 98.31 51 VAL B N 1
ATOM 1692 C CA . VAL B 1 51 ? -7.684 10.961 -4.84 1 98.31 51 VAL B CA 1
ATOM 1693 C C . VAL B 1 51 ? -8.461 12.25 -4.594 1 98.31 51 VAL B C 1
ATOM 1695 O O . VAL B 1 51 ? -8.773 12.977 -5.535 1 98.31 51 VAL B O 1
ATOM 1698 N N . PHE B 1 52 ? -8.805 12.531 -3.359 1 98.44 52 PHE B N 1
ATOM 1699 C CA . PHE B 1 52 ? -9.484 13.734 -2.889 1 98.44 52 PHE B CA 1
ATOM 1700 C C . PHE B 1 52 ? -8.586 14.539 -1.955 1 98.44 52 PHE B C 1
ATOM 1702 O O . PHE B 1 52 ? -8.086 14.008 -0.959 1 98.44 52 PHE B O 1
ATOM 1709 N N . SER B 1 53 ? -8.398 15.789 -2.281 1 98.69 53 SER B N 1
ATOM 1710 C CA . SER B 1 53 ? -7.52 16.641 -1.484 1 98.69 53 SER B CA 1
ATOM 1711 C C . SER B 1 53 ? -8.266 17.859 -0.939 1 98.69 53 SER B C 1
ATOM 1713 O O . SER B 1 53 ? -9 18.516 -1.675 1 98.69 53 SER B O 1
ATOM 1715 N N . PHE B 1 54 ? -8.078 18.078 0.377 1 98.81 54 PHE B N 1
ATOM 1716 C CA . PHE B 1 54 ? -8.68 19.234 1.047 1 98.81 54 PHE B CA 1
ATOM 1717 C C . PHE B 1 54 ? -7.625 20.016 1.825 1 98.81 54 PHE B C 1
ATOM 1719 O O . PHE B 1 54 ? -6.641 19.438 2.301 1 98.81 54 PHE B O 1
ATOM 1726 N N . VAL B 1 55 ? -7.883 21.328 1.956 1 98.81 55 VAL B N 1
ATOM 1727 C CA . VAL B 1 55 ? -7.035 22.156 2.803 1 98.81 55 VAL B CA 1
ATOM 1728 C C . VAL B 1 55 ? -7.863 22.766 3.934 1 98.81 55 VAL B C 1
ATOM 1730 O O . VAL B 1 55 ? -9.078 22.922 3.805 1 98.81 55 VAL B O 1
ATOM 1733 N N . ALA B 1 56 ? -7.188 22.969 5.051 1 98.81 56 ALA B N 1
ATOM 1734 C CA . ALA B 1 56 ? -7.727 23.766 6.148 1 98.81 56 ALA B CA 1
ATOM 1735 C C . ALA B 1 56 ? -7.203 25.203 6.09 1 98.81 56 ALA B C 1
ATOM 1737 O O . ALA B 1 56 ? -5.992 25.422 6.051 1 98.81 56 ALA B O 1
ATOM 1738 N N . GLU B 1 57 ? -8.094 26.109 6.074 1 98.25 57 GLU B N 1
ATOM 1739 C CA . GLU B 1 57 ? -7.77 27.531 6.047 1 98.25 57 GLU B CA 1
ATOM 1740 C C . GLU B 1 57 ? -8.148 28.219 7.359 1 98.25 57 GLU B C 1
ATOM 1742 O O . GLU B 1 57 ? -9.25 28 7.879 1 98.25 57 GLU B O 1
ATOM 1747 N N . LEU B 1 58 ? -7.195 28.891 7.949 1 96.94 58 LEU B N 1
ATOM 1748 C CA . LEU B 1 58 ? -7.395 29.703 9.141 1 96.94 58 LEU B CA 1
ATOM 1749 C C . LEU B 1 58 ? -7 31.156 8.875 1 96.94 58 LEU B C 1
ATOM 1751 O O . LEU B 1 58 ? -5.844 31.438 8.562 1 96.94 58 LEU B O 1
ATOM 1755 N N . ASP B 1 59 ? -7.953 32.062 9 1 93.56 59 ASP B N 1
ATOM 1756 C CA . ASP B 1 59 ? -7.715 33.5 8.797 1 93.56 59 ASP B CA 1
ATOM 1757 C C . ASP B 1 59 ? -7.07 33.75 7.434 1 93.56 59 ASP B C 1
ATOM 1759 O O . ASP B 1 59 ? -6.074 34.469 7.336 1 93.56 59 ASP B O 1
ATOM 1763 N N . GLY B 1 60 ? -7.484 33.031 6.398 1 94.12 60 GLY B N 1
ATOM 1764 C CA . GLY B 1 60 ? -7.066 33.219 5.023 1 94.12 60 GLY B CA 1
ATOM 1765 C C . GLY B 1 60 ? -5.785 32.5 4.668 1 94.12 60 GLY B C 1
ATOM 1766 O O . GLY B 1 60 ? -5.32 32.562 3.527 1 94.12 60 GLY B O 1
ATOM 1767 N N . LYS B 1 61 ? -5.246 31.781 5.68 1 97 61 LYS B N 1
ATOM 1768 C CA . LYS B 1 61 ? -4.004 31.047 5.441 1 97 61 LYS B CA 1
ATOM 1769 C C . LYS B 1 61 ? -4.25 29.547 5.43 1 97 61 LYS B C 1
ATOM 1771 O O . LYS B 1 61 ? -4.91 29.016 6.324 1 97 61 LYS B O 1
ATOM 1776 N N . VAL B 1 62 ? -3.797 28.938 4.359 1 98.5 62 VAL B N 1
ATOM 1777 C CA . VAL B 1 62 ? -3.828 27.484 4.344 1 98.5 62 VAL B CA 1
ATOM 1778 C C . VAL B 1 62 ? -2.809 26.938 5.34 1 98.5 62 VAL B C 1
ATOM 1780 O O . VAL B 1 62 ? -1.607 27.188 5.211 1 98.5 62 VAL B O 1
ATOM 1783 N N . VAL B 1 63 ? -3.285 26.156 6.324 1 98.38 63 VAL B N 1
ATOM 1784 C CA . VAL B 1 63 ? -2.396 25.766 7.414 1 98.38 63 VAL B CA 1
ATOM 1785 C C . VAL B 1 63 ? -2.408 24.25 7.578 1 98.38 63 VAL B C 1
ATOM 1787 O O . VAL B 1 63 ? -1.709 23.703 8.438 1 98.38 63 VAL B O 1
ATOM 1790 N N . GLY B 1 64 ? -3.176 23.531 6.785 1 98.62 64 GLY B N 1
ATOM 1791 C CA . GLY B 1 64 ? -3.234 22.078 6.812 1 98.62 64 GLY B CA 1
ATOM 1792 C C . GLY B 1 64 ? -3.764 21.469 5.523 1 98.62 64 GLY B C 1
ATOM 1793 O O . GLY B 1 64 ? -4.426 22.156 4.742 1 98.62 64 GLY B O 1
ATOM 1794 N N . ASN B 1 65 ? -3.451 20.203 5.309 1 98.75 65 ASN B N 1
ATOM 1795 C CA . ASN B 1 65 ? -3.881 19.469 4.129 1 98.75 65 ASN B CA 1
ATOM 1796 C C . ASN B 1 65 ? -4.09 17.984 4.445 1 98.75 65 ASN B C 1
ATOM 1798 O O . ASN B 1 65 ? -3.369 17.422 5.266 1 98.75 65 ASN B O 1
ATOM 1802 N N . ILE B 1 66 ? -5.094 17.438 3.773 1 98.69 66 ILE B N 1
ATOM 1803 C CA . ILE B 1 66 ? -5.297 15.984 3.814 1 98.69 66 ILE B CA 1
ATOM 1804 C C . ILE B 1 66 ? -5.559 15.461 2.404 1 98.69 66 ILE B C 1
ATOM 1806 O O . ILE B 1 66 ? -6.289 16.094 1.629 1 98.69 66 ILE B O 1
ATOM 1810 N N . GLY B 1 67 ? -4.855 14.469 2.025 1 98.5 67 GLY B N 1
ATOM 1811 C CA . GLY B 1 67 ? -5.145 13.703 0.825 1 98.5 67 GLY B CA 1
ATOM 1812 C C . GLY B 1 67 ? -5.734 12.336 1.116 1 98.5 67 GLY B C 1
ATOM 1813 O O . GLY B 1 67 ? -5.176 11.57 1.899 1 98.5 67 GLY B O 1
ATOM 1814 N N . PHE B 1 68 ? -6.859 12.078 0.533 1 98.75 68 PHE B N 1
ATOM 1815 C CA . PHE B 1 68 ? -7.566 10.812 0.709 1 98.75 68 PHE B CA 1
ATOM 1816 C C . PHE B 1 68 ? -7.574 10.016 -0.587 1 98.75 68 PHE B C 1
ATOM 1818 O O . PHE B 1 68 ? -7.973 10.523 -1.637 1 98.75 68 PHE B O 1
ATOM 1825 N N . GLU B 1 69 ? -7.109 8.82 -0.5 1 98.69 69 GLU B N 1
ATOM 1826 C CA . GLU B 1 69 ? -7.043 7.941 -1.662 1 98.69 69 GLU B CA 1
ATOM 1827 C C . GLU B 1 69 ? -8.055 6.805 -1.555 1 98.69 69 GLU B C 1
ATOM 1829 O O . GLU B 1 69 ? -7.969 5.973 -0.65 1 98.69 69 GLU B O 1
ATOM 1834 N N . HIS B 1 70 ? -9 6.797 -2.441 1 98.44 70 HIS B N 1
ATOM 1835 C CA . HIS B 1 70 ? -9.945 5.695 -2.607 1 98.44 70 HIS B CA 1
ATOM 1836 C C . HIS B 1 70 ? -9.391 4.633 -3.551 1 98.44 70 HIS B C 1
ATOM 1838 O O . HIS B 1 70 ? -9.062 4.926 -4.703 1 98.44 70 HIS B O 1
ATOM 1844 N N . SER B 1 71 ? -9.281 3.393 -3.043 1 98.19 71 SER B N 1
ATOM 1845 C CA . SER B 1 71 ? -8.789 2.316 -3.896 1 98.19 71 SER B CA 1
ATOM 1846 C C . SER B 1 71 ? -9.633 2.18 -5.156 1 98.19 71 SER B C 1
ATOM 1848 O O . SER B 1 71 ? -10.859 2.15 -5.086 1 98.19 71 SER B O 1
ATOM 1850 N N . GLN B 1 72 ? -8.953 2.098 -6.281 1 96.69 72 GLN B N 1
ATOM 1851 C CA . GLN B 1 72 ? -9.664 1.976 -7.551 1 96.69 72 GLN B CA 1
ATOM 1852 C C . GLN B 1 72 ? -9.695 0.527 -8.031 1 96.69 72 GLN B C 1
ATOM 1854 O O . GLN B 1 72 ? -10.195 0.236 -9.117 1 96.69 72 GLN B O 1
ATOM 1859 N N . ARG B 1 73 ? -9.164 -0.412 -7.277 1 95.44 73 ARG B N 1
ATOM 1860 C CA . ARG B 1 73 ? -9.203 -1.84 -7.582 1 95.44 73 ARG B CA 1
ATOM 1861 C C . ARG B 1 73 ? -10.492 -2.475 -7.07 1 95.44 73 ARG B C 1
ATOM 1863 O O . ARG B 1 73 ? -10.828 -2.34 -5.895 1 95.44 73 ARG B O 1
ATOM 1870 N N . PRO B 1 74 ? -11.172 -3.197 -7.875 1 95.81 74 PRO B N 1
ATOM 1871 C CA . PRO B 1 74 ? -12.523 -3.645 -7.539 1 95.81 74 PRO B CA 1
ATOM 1872 C C . PRO B 1 74 ? -12.586 -4.402 -6.215 1 95.81 74 PRO B C 1
ATOM 1874 O O . PRO B 1 74 ? -13.477 -4.16 -5.402 1 95.81 74 PRO B O 1
ATOM 1877 N N . ARG B 1 75 ? -11.656 -5.242 -5.961 1 96.69 75 ARG B N 1
ATOM 1878 C CA . ARG B 1 75 ? -11.758 -6.129 -4.809 1 96.69 75 ARG B CA 1
ATOM 1879 C C . ARG B 1 75 ? -11.219 -5.461 -3.551 1 96.69 75 ARG B C 1
ATOM 1881 O O . ARG B 1 75 ? -11.273 -6.039 -2.463 1 96.69 75 ARG B O 1
ATOM 1888 N N . THR B 1 76 ? -10.719 -4.285 -3.688 1 98.12 76 THR B N 1
ATOM 1889 C CA . THR B 1 76 ? -10.336 -3.475 -2.537 1 98.12 76 THR B CA 1
ATOM 1890 C C . THR B 1 76 ? -10.984 -2.096 -2.602 1 98.12 76 THR B C 1
ATOM 1892 O O . THR B 1 76 ? -10.516 -1.151 -1.964 1 98.12 76 THR B O 1
ATOM 1895 N N . ALA B 1 77 ? -12.039 -1.941 -3.398 1 97.75 77 ALA B N 1
ATOM 1896 C CA . ALA B 1 77 ? -12.695 -0.658 -3.627 1 97.75 77 ALA B CA 1
ATOM 1897 C C . ALA B 1 77 ? -13.398 -0.17 -2.363 1 97.75 77 ALA B C 1
ATOM 1899 O O . ALA B 1 77 ? -13.789 0.996 -2.273 1 97.75 77 ALA B O 1
ATOM 1900 N N . HIS B 1 78 ? -13.539 -1.064 -1.404 1 98.31 78 HIS B N 1
ATOM 1901 C CA . HIS B 1 78 ? -14.164 -0.693 -0.139 1 98.31 78 HIS B CA 1
ATOM 1902 C C . HIS B 1 78 ? -13.141 -0.114 0.831 1 98.31 78 HIS B C 1
ATOM 1904 O O . HIS B 1 78 ? -13.43 0.075 2.014 1 98.31 78 HIS B O 1
ATOM 1910 N N . ARG B 1 79 ? -11.93 0.177 0.343 1 98.56 79 ARG B N 1
ATOM 1911 C CA . ARG B 1 79 ? -10.867 0.693 1.193 1 98.56 79 ARG B CA 1
ATOM 1912 C C . ARG B 1 79 ? -10.477 2.109 0.785 1 98.56 79 ARG B C 1
ATOM 1914 O O . ARG B 1 79 ? -10.578 2.473 -0.388 1 98.56 79 ARG B O 1
ATOM 1921 N N . GLY B 1 80 ? -9.992 2.84 1.739 1 98.69 80 GLY B N 1
ATOM 1922 C CA . GLY B 1 80 ? -9.336 4.121 1.526 1 98.69 80 GLY B CA 1
ATOM 1923 C C . GLY B 1 80 ? -8.227 4.398 2.523 1 98.69 80 GLY B C 1
ATOM 1924 O O . GLY B 1 80 ? -8.117 3.711 3.541 1 98.69 80 GLY B O 1
ATOM 1925 N N . THR B 1 81 ? -7.395 5.309 2.219 1 98.81 81 THR B N 1
ATOM 1926 C CA . THR B 1 81 ? -6.293 5.738 3.078 1 98.81 81 THR B CA 1
ATOM 1927 C C . THR B 1 81 ? -6.066 7.242 2.957 1 98.81 81 THR B C 1
ATOM 1929 O O . THR B 1 81 ? -6.508 7.867 1.99 1 98.81 81 THR B O 1
ATOM 1932 N N . PHE B 1 82 ? -5.41 7.801 3.982 1 98.62 82 PHE B N 1
ATOM 1933 C CA . PHE B 1 82 ? -5.121 9.227 3.861 1 98.62 82 PHE B CA 1
ATOM 1934 C C . PHE B 1 82 ? -3.789 9.562 4.52 1 98.62 82 PHE B C 1
ATOM 1936 O O . PHE B 1 82 ? -3.266 8.781 5.316 1 98.62 82 PHE B O 1
ATOM 1943 N N . GLY B 1 83 ? -3.238 10.594 4.121 1 97.62 83 GLY B N 1
ATOM 1944 C CA . GLY B 1 83 ? -2.166 11.328 4.773 1 97.62 83 GLY B CA 1
ATOM 1945 C C . GLY B 1 83 ? -2.498 12.789 5 1 97.62 83 GLY B C 1
ATOM 1946 O O . GLY B 1 83 ? -3.297 13.375 4.262 1 97.62 83 GLY B O 1
ATOM 1947 N N . LEU B 1 84 ? -1.893 13.344 6.023 1 97.81 84 LEU B N 1
ATOM 1948 C CA . LEU B 1 84 ? -2.193 14.742 6.309 1 97.81 84 LEU B CA 1
ATOM 1949 C C . LEU B 1 84 ? -1.006 15.43 6.977 1 97.81 84 LEU B C 1
ATOM 1951 O O . LEU B 1 84 ? -0.104 14.758 7.488 1 97.81 84 LEU B O 1
ATOM 1955 N N . ALA B 1 85 ? -1.03 16.703 6.875 1 97.88 85 ALA B N 1
ATOM 1956 C CA . ALA B 1 85 ? -0.062 17.547 7.566 1 97.88 85 ALA B CA 1
ATOM 1957 C C . ALA B 1 85 ? -0.696 18.875 7.992 1 97.88 85 ALA B C 1
ATOM 1959 O O . ALA B 1 85 ? -1.592 19.375 7.316 1 97.88 85 ALA B O 1
ATOM 1960 N N . VAL B 1 86 ? -0.297 19.266 9.133 1 98.06 86 VAL B N 1
ATOM 1961 C CA . VAL B 1 86 ? -0.639 20.594 9.648 1 98.06 86 VAL B CA 1
ATOM 1962 C C . VAL B 1 86 ? 0.634 21.406 9.859 1 98.06 86 VAL B C 1
ATOM 1964 O O . VAL B 1 86 ? 1.639 20.891 10.352 1 98.06 86 VAL B O 1
ATOM 1967 N N . HIS B 1 87 ? 0.542 22.625 9.453 1 98 87 HIS B N 1
ATOM 1968 C CA . HIS B 1 87 ? 1.67 23.516 9.703 1 98 87 HIS B CA 1
ATOM 1969 C C . HIS B 1 87 ? 2.076 23.484 11.172 1 98 87 HIS B C 1
ATOM 1971 O O . HIS B 1 87 ? 1.221 23.547 12.062 1 98 87 HIS B O 1
ATOM 1977 N N . ASP B 1 88 ? 3.373 23.484 11.422 1 97.06 88 ASP B N 1
ATOM 1978 C CA . ASP B 1 88 ? 3.91 23.25 12.758 1 97.06 88 ASP B CA 1
ATOM 1979 C C . ASP B 1 88 ? 3.396 24.297 13.742 1 97.06 88 ASP B C 1
ATOM 1981 O O . ASP B 1 88 ? 3.156 23.984 14.914 1 97.06 88 ASP B O 1
ATOM 1985 N N . ASP B 1 89 ? 3.129 25.453 13.297 1 96.44 89 ASP B N 1
ATOM 1986 C CA . ASP B 1 89 ? 2.727 26.562 14.164 1 96.44 89 ASP B CA 1
ATOM 1987 C C . ASP B 1 89 ? 1.246 26.453 14.523 1 96.44 89 ASP B C 1
ATOM 1989 O O . ASP B 1 89 ? 0.761 27.203 15.375 1 96.44 89 ASP B O 1
ATOM 1993 N N . TYR B 1 90 ? 0.564 25.578 13.961 1 96.62 90 TYR B N 1
ATOM 1994 C CA . TYR B 1 90 ? -0.885 25.562 14.117 1 96.62 90 TYR B CA 1
ATOM 1995 C C . TYR B 1 90 ? -1.355 24.25 14.727 1 96.62 90 TYR B C 1
ATOM 1997 O O . TYR B 1 90 ? -2.506 23.844 14.539 1 96.62 90 TYR B O 1
ATOM 2005 N N . HIS B 1 91 ? -0.521 23.594 15.398 1 95 91 HIS B N 1
ATOM 2006 C CA . HIS B 1 91 ? -0.897 22.375 16.094 1 95 91 HIS B CA 1
ATOM 2007 C C . HIS B 1 91 ? -1.733 22.672 17.328 1 95 91 HIS B C 1
ATOM 2009 O O . HIS B 1 91 ? -1.655 23.766 17.891 1 95 91 HIS B O 1
ATOM 2015 N N . GLY B 1 92 ? -2.537 21.688 17.672 1 92.94 92 GLY B N 1
ATOM 2016 C CA . GLY B 1 92 ? -3.299 21.812 18.906 1 92.94 92 GLY B CA 1
ATOM 2017 C C . GLY B 1 92 ? -4.535 22.688 18.75 1 92.94 92 GLY B C 1
ATOM 2018 O O . GLY B 1 92 ? -5.117 23.125 19.75 1 92.94 92 GLY B O 1
ATOM 2019 N N . MET B 1 93 ? -4.941 22.938 17.531 1 94.88 93 MET B N 1
ATOM 2020 C CA . MET B 1 93 ? -6.059 23.844 17.281 1 94.88 93 MET B CA 1
ATOM 2021 C C . MET B 1 93 ? -7.238 23.094 16.672 1 94.88 93 MET B C 1
ATOM 2023 O O . MET B 1 93 ? -8.211 23.703 16.234 1 94.88 93 MET B O 1
ATOM 2027 N N . GLY B 1 94 ? -7.094 21.781 16.547 1 95.94 94 GLY B N 1
ATOM 2028 C CA . GLY B 1 94 ? -8.188 20.984 16.031 1 95.94 94 GLY B CA 1
ATOM 2029 C C . GLY B 1 94 ? -8.188 20.891 14.508 1 95.94 94 GLY B C 1
ATOM 2030 O O . GLY B 1 94 ? -9.133 20.391 13.914 1 95.94 94 GLY B O 1
ATOM 2031 N N . ILE B 1 95 ? -7.156 21.344 13.883 1 97.38 95 ILE B N 1
ATOM 2032 C CA . ILE B 1 95 ? -7.078 21.391 12.43 1 97.38 95 ILE B CA 1
ATOM 2033 C C . ILE B 1 95 ? -7.051 19.969 11.867 1 97.38 95 ILE B C 1
ATOM 2035 O O . ILE B 1 95 ? -7.828 19.641 10.977 1 97.38 95 ILE B O 1
ATOM 2039 N N . ALA B 1 96 ? -6.211 19.188 12.383 1 97.88 96 ALA B N 1
ATOM 2040 C CA . ALA B 1 96 ? -6.137 17.797 11.93 1 97.88 96 ALA B CA 1
ATOM 2041 C C . ALA B 1 96 ? -7.477 17.094 12.094 1 97.88 96 ALA B C 1
ATOM 2043 O O . ALA B 1 96 ? -7.93 16.391 11.188 1 97.88 96 ALA B O 1
ATOM 2044 N N . SER B 1 97 ? -8.078 17.297 13.195 1 97.88 97 SER B N 1
ATOM 2045 C CA . SER B 1 97 ? -9.359 16.656 13.484 1 97.88 97 SER B CA 1
ATOM 2046 C C . SER B 1 97 ? -10.406 17.047 12.453 1 97.88 97 SER B C 1
ATOM 2048 O O . SER B 1 97 ? -11.156 16.203 11.961 1 97.88 97 SER B O 1
ATOM 2050 N N . LYS B 1 98 ? -10.445 18.266 12.125 1 98.06 98 LYS B N 1
ATOM 2051 C CA . LYS B 1 98 ? -11.422 18.734 11.156 1 98.06 98 LYS B CA 1
ATOM 2052 C C . LYS B 1 98 ? -11.156 18.141 9.773 1 98.06 98 LYS B C 1
ATOM 2054 O O . LYS B 1 98 ? -12.094 17.797 9.055 1 98.06 98 LYS B O 1
ATOM 2059 N N . LEU B 1 99 ? -9.938 18.078 9.383 1 98.56 99 LEU B N 1
ATOM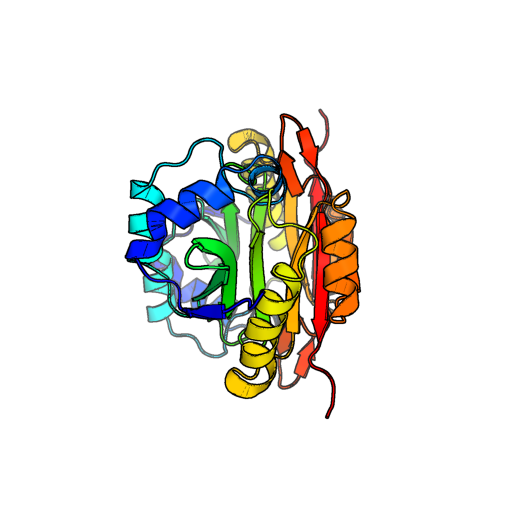 2060 C CA . LEU B 1 99 ? -9.562 17.469 8.109 1 98.56 99 LEU B CA 1
ATOM 2061 C C . LEU B 1 99 ? -9.961 15.992 8.078 1 98.56 99 LEU B C 1
ATOM 2063 O O . LEU B 1 99 ? -10.57 15.531 7.109 1 98.56 99 LEU B O 1
ATOM 2067 N N . ILE B 1 100 ? -9.688 15.273 9.148 1 98.62 100 ILE B N 1
ATOM 2068 C CA . ILE B 1 100 ? -10 13.852 9.242 1 98.62 100 ILE B CA 1
ATOM 2069 C C . ILE B 1 100 ? -11.508 13.656 9.211 1 98.62 100 ILE B C 1
ATOM 2071 O O . ILE B 1 100 ? -12.016 12.781 8.5 1 98.62 100 ILE B O 1
ATOM 2075 N N . GLU B 1 101 ? -12.219 14.461 9.922 1 98.25 101 GLU B N 1
ATOM 2076 C CA . GLU B 1 101 ? -13.672 14.398 9.898 1 98.25 101 GLU B CA 1
ATOM 2077 C C . GLU B 1 101 ? -14.211 14.539 8.477 1 98.25 101 GLU B C 1
ATOM 2079 O O . GLU B 1 101 ? -15.148 13.844 8.094 1 98.25 101 GLU B O 1
ATOM 2084 N N . THR B 1 102 ? -13.641 15.391 7.773 1 98.5 102 THR B N 1
ATOM 2085 C CA . THR B 1 102 ? -14.078 15.656 6.406 1 98.5 102 THR B CA 1
ATOM 2086 C C . THR B 1 102 ? -13.922 14.406 5.539 1 98.5 102 THR B C 1
ATOM 2088 O O . THR B 1 102 ? -14.859 14.008 4.844 1 98.5 102 THR B O 1
ATOM 2091 N N . VAL B 1 103 ? -12.773 13.734 5.621 1 98.5 103 VAL B N 1
ATOM 2092 C CA . VAL B 1 103 ? -12.555 12.602 4.734 1 98.5 103 VAL B CA 1
ATOM 2093 C C . VAL B 1 103 ? -13.32 11.383 5.254 1 98.5 103 VAL B C 1
ATOM 2095 O O . VAL B 1 103 ? -13.773 10.547 4.469 1 98.5 103 VAL B O 1
ATOM 2098 N N . LEU B 1 104 ? -13.516 11.312 6.535 1 98.44 104 LEU B N 1
ATOM 2099 C CA . LEU B 1 104 ? -14.312 10.211 7.055 1 98.44 104 LEU B CA 1
ATOM 2100 C C . LEU B 1 104 ? -15.781 10.367 6.68 1 98.44 104 LEU B C 1
ATOM 2102 O O . LEU B 1 104 ? -16.469 9.375 6.43 1 98.44 104 LEU B O 1
ATOM 2106 N N . ASP B 1 105 ? -16.266 11.602 6.664 1 98.19 105 ASP B N 1
ATOM 2107 C CA . ASP B 1 105 ? -17.609 11.844 6.16 1 98.19 105 ASP B CA 1
ATOM 2108 C C . ASP B 1 105 ? -17.734 11.422 4.699 1 98.19 105 ASP B C 1
ATOM 2110 O O . ASP B 1 105 ? -18.703 10.75 4.32 1 98.19 105 ASP B O 1
ATOM 2114 N N . LEU B 1 106 ? -16.781 11.82 3.906 1 98.06 106 LEU B N 1
ATOM 2115 C CA . LEU B 1 106 ? -16.75 11.422 2.504 1 98.06 106 LEU B CA 1
ATOM 2116 C C . LEU B 1 106 ? -16.75 9.906 2.367 1 98.06 106 LEU B C 1
ATOM 2118 O O . LEU B 1 106 ? -17.531 9.344 1.603 1 98.06 106 LEU B O 1
ATOM 2122 N N . ALA B 1 107 ? -15.875 9.227 3.119 1 98.25 107 ALA B N 1
ATOM 2123 C CA . ALA B 1 107 ? -15.734 7.773 3.078 1 98.25 107 ALA B CA 1
ATOM 2124 C C . ALA B 1 107 ? -17.031 7.082 3.479 1 98.25 107 ALA B C 1
ATOM 2126 O O . ALA B 1 107 ? -17.531 6.215 2.756 1 98.25 107 ALA B O 1
ATOM 2127 N N . ASP B 1 108 ? -17.641 7.516 4.559 1 97.5 108 ASP B N 1
ATOM 2128 C CA . ASP B 1 108 ? -18.766 6.836 5.199 1 97.5 108 ASP B CA 1
ATOM 2129 C C . ASP B 1 108 ? -20.062 7.109 4.457 1 97.5 108 ASP B C 1
ATOM 2131 O O . ASP B 1 108 ? -20.906 6.219 4.332 1 97.5 108 ASP B O 1
ATOM 2135 N N . ASN B 1 109 ? -20.156 8.242 3.961 1 97.06 109 ASN B N 1
ATOM 2136 C CA . ASN B 1 109 ? -21.5 8.648 3.566 1 97.06 109 ASN B CA 1
ATOM 2137 C C . ASN B 1 109 ? -21.609 8.82 2.055 1 97.06 109 ASN B C 1
ATOM 2139 O O . ASN B 1 109 ? -22.719 8.914 1.519 1 97.06 109 ASN B O 1
ATOM 2143 N N . TRP B 1 110 ? -20.484 8.805 1.4 1 96.88 110 TRP B N 1
ATOM 2144 C CA . TRP B 1 110 ? -20.609 9.164 -0.008 1 96.88 110 TRP B CA 1
ATOM 2145 C C . TRP B 1 110 ? -19.891 8.156 -0.894 1 96.88 110 TRP B C 1
ATOM 2147 O O . TRP B 1 110 ? -20.25 7.965 -2.057 1 96.88 110 TRP B O 1
ATOM 2157 N N . LEU B 1 111 ? -18.891 7.414 -0.38 1 97.06 111 LEU B N 1
ATOM 2158 C CA . LEU B 1 111 ? -18.047 6.594 -1.248 1 97.06 111 LEU B CA 1
ATOM 2159 C C . LEU B 1 111 ? -18.203 5.113 -0.917 1 97.06 111 LEU B C 1
ATOM 2161 O O . LEU B 1 111 ? -17.484 4.273 -1.471 1 97.06 111 LEU B O 1
ATOM 2165 N N . GLN B 1 112 ? -18.938 4.746 0.035 1 95.19 112 GLN B N 1
ATOM 2166 C CA . GLN B 1 112 ? -19.172 3.355 0.421 1 95.19 112 GLN B CA 1
ATOM 2167 C C . GLN B 1 112 ? -17.875 2.684 0.85 1 95.19 112 GLN B C 1
ATOM 2169 O O . GLN B 1 112 ? -17.609 1.534 0.489 1 95.19 112 GLN B O 1
ATOM 2174 N N . ILE B 1 113 ? -17.047 3.445 1.454 1 97.94 113 ILE B N 1
ATOM 2175 C CA . ILE B 1 113 ? -15.797 2.91 1.99 1 97.94 113 ILE B CA 1
ATOM 2176 C C . ILE B 1 113 ? -16.047 2.277 3.357 1 97.94 113 ILE B C 1
ATOM 2178 O O . ILE B 1 113 ? -16.625 2.912 4.242 1 97.94 113 ILE B O 1
ATOM 2182 N N . LYS B 1 114 ? -15.641 1.076 3.492 1 97.69 114 LYS B N 1
ATOM 2183 C CA . LYS B 1 114 ? -15.867 0.332 4.727 1 97.69 114 LYS B CA 1
ATOM 2184 C C . LYS B 1 114 ? -14.648 0.406 5.645 1 97.69 114 LYS B C 1
ATOM 2186 O O . LYS B 1 114 ? -14.781 0.344 6.867 1 97.69 114 LYS B O 1
ATOM 2191 N N . ARG B 1 115 ? -13.578 0.447 5.055 1 98.56 115 ARG B N 1
ATOM 2192 C CA . ARG B 1 115 ? -12.32 0.356 5.789 1 98.56 115 ARG B CA 1
ATOM 2193 C C . ARG B 1 115 ? -11.383 1.502 5.414 1 98.56 115 ARG B C 1
ATOM 2195 O O . ARG B 1 115 ? -10.977 1.624 4.258 1 98.56 115 ARG B O 1
ATOM 2202 N N . VAL B 1 116 ? -11.047 2.336 6.332 1 98.81 116 VAL B N 1
ATOM 2203 C CA . VAL B 1 116 ? -10 3.344 6.164 1 98.81 116 VAL B CA 1
ATOM 2204 C C . VAL B 1 116 ? -8.758 2.934 6.941 1 98.81 116 VAL B C 1
ATOM 2206 O O . VAL B 1 116 ? -8.828 2.65 8.141 1 98.81 116 VAL B O 1
ATOM 2209 N N . HIS B 1 117 ? -7.66 2.809 6.215 1 98.81 117 HIS B N 1
ATOM 2210 C CA . HIS B 1 117 ? -6.418 2.373 6.844 1 98.81 117 HIS B CA 1
ATOM 2211 C C . HIS B 1 117 ? -5.293 3.375 6.59 1 98.81 117 HIS B C 1
ATOM 2213 O O . HIS B 1 117 ? -5.406 4.23 5.711 1 98.81 117 HIS B O 1
ATOM 2219 N N . LEU B 1 118 ? -4.27 3.285 7.414 1 98.69 118 LEU B N 1
ATOM 2220 C CA . LEU B 1 118 ? -3.119 4.168 7.25 1 98.69 118 LEU B CA 1
ATOM 2221 C C . LEU B 1 118 ? -1.902 3.617 7.984 1 98.69 118 LEU B C 1
ATOM 2223 O O . LEU B 1 118 ? -2.006 2.619 8.703 1 98.69 118 LEU B O 1
ATOM 2227 N N . GLU B 1 119 ? -0.77 4.203 7.73 1 98.06 119 GLU B N 1
ATOM 2228 C CA . GLU B 1 119 ? 0.448 3.98 8.508 1 98.06 119 GLU B CA 1
ATOM 2229 C C . GLU B 1 119 ? 0.879 5.254 9.227 1 98.06 119 GLU B C 1
ATOM 2231 O O . GLU B 1 119 ? 0.725 6.355 8.703 1 98.06 119 GLU B O 1
ATOM 2236 N N . VAL B 1 120 ? 1.393 5.062 10.414 1 98.62 120 VAL B N 1
ATOM 2237 C CA . VAL B 1 120 ? 1.849 6.18 11.234 1 98.62 120 VAL B CA 1
ATOM 2238 C C . VAL B 1 120 ? 3.119 5.781 11.984 1 98.62 120 VAL B C 1
ATOM 2240 O O . VAL B 1 120 ? 3.225 4.66 12.492 1 98.62 120 VAL B O 1
ATOM 2243 N N . ASN B 1 121 ? 4.07 6.715 12.008 1 98.12 121 ASN B N 1
ATOM 2244 C CA . ASN B 1 121 ? 5.285 6.434 12.773 1 98.12 121 ASN B CA 1
ATOM 2245 C C . ASN B 1 121 ? 4.965 6.039 14.211 1 98.12 121 ASN B C 1
ATOM 2247 O O . ASN B 1 121 ? 4.137 6.676 14.867 1 98.12 121 ASN B O 1
ATOM 2251 N N . THR B 1 122 ? 5.672 5.047 14.734 1 98.38 122 THR B N 1
ATOM 2252 C CA . THR B 1 122 ? 5.344 4.48 16.031 1 98.38 122 THR B CA 1
ATOM 2253 C C . THR B 1 122 ? 5.613 5.492 17.156 1 98.38 122 THR B C 1
ATOM 2255 O O . THR B 1 122 ? 5.066 5.379 18.25 1 98.38 122 THR B O 1
ATOM 2258 N N . ASP B 1 123 ? 6.441 6.441 16.859 1 97.69 123 ASP B N 1
ATOM 2259 C CA . ASP B 1 123 ? 6.789 7.418 17.891 1 97.69 123 ASP B CA 1
ATOM 2260 C C . ASP B 1 123 ? 5.953 8.688 17.734 1 97.69 123 ASP B C 1
ATOM 2262 O O . ASP B 1 123 ? 6.199 9.68 18.422 1 97.69 123 ASP B O 1
ATOM 2266 N N . ASN B 1 124 ? 5.004 8.672 16.812 1 96.88 124 ASN B N 1
ATOM 2267 C CA . ASN B 1 124 ? 4.129 9.82 16.625 1 96.88 124 ASN B CA 1
ATOM 2268 C C . ASN B 1 124 ? 2.904 9.742 17.531 1 96.88 124 ASN B C 1
ATOM 2270 O O . ASN B 1 124 ? 1.781 9.578 17.062 1 96.88 124 ASN B O 1
ATOM 2274 N N . GLY B 1 125 ? 3.137 9.922 18.797 1 97.38 125 GLY B N 1
ATOM 2275 C CA . GLY B 1 125 ? 2.1 9.773 19.812 1 97.38 125 GLY B CA 1
ATOM 2276 C C . GLY B 1 125 ? 0.898 10.664 19.562 1 97.38 125 GLY B C 1
ATOM 2277 O O . GLY B 1 125 ? -0.244 10.242 19.766 1 97.38 125 GLY B O 1
ATOM 2278 N N . ALA B 1 126 ? 1.146 11.852 19.172 1 95.44 126 ALA B N 1
ATOM 2279 C CA . ALA B 1 126 ? 0.071 12.812 18.938 1 95.44 126 ALA B CA 1
ATOM 2280 C C . ALA B 1 126 ? -0.864 12.336 17.828 1 95.44 126 ALA B C 1
ATOM 2282 O O . ALA B 1 126 ? -2.088 12.375 17.984 1 95.44 126 ALA B O 1
ATOM 2283 N N . ALA B 1 127 ? -0.319 11.945 16.703 1 97.06 127 ALA B N 1
ATOM 2284 C CA . ALA B 1 127 ? -1.13 11.453 15.594 1 97.06 127 ALA B CA 1
ATOM 2285 C C . ALA B 1 127 ? -1.893 10.188 15.984 1 97.06 127 ALA B C 1
ATOM 2287 O O . ALA B 1 127 ? -3.082 10.055 15.688 1 97.06 127 ALA B O 1
ATOM 2288 N N . ILE B 1 128 ? -1.226 9.273 16.688 1 98.19 128 ILE B N 1
ATOM 2289 C CA . ILE B 1 128 ? -1.836 8.023 17.125 1 98.19 128 ILE B CA 1
ATOM 2290 C C . ILE B 1 128 ? -3.045 8.32 18 1 98.19 128 ILE B C 1
ATOM 2292 O O . ILE B 1 128 ? -4.121 7.754 17.812 1 98.19 128 ILE B O 1
ATOM 2296 N N . ALA B 1 129 ? -2.844 9.195 18.953 1 97.56 129 ALA B N 1
ATOM 2297 C CA . ALA B 1 129 ? -3.939 9.586 19.844 1 97.56 129 ALA B CA 1
ATOM 2298 C C . ALA B 1 129 ? -5.09 10.203 19.047 1 97.56 129 ALA B C 1
ATOM 2300 O O . ALA B 1 129 ? -6.258 9.898 19.297 1 97.56 129 ALA B O 1
ATOM 2301 N N . CYS B 1 130 ? -4.785 11.031 18.172 1 97.19 130 CYS B N 1
ATOM 2302 C CA . CYS B 1 130 ? -5.789 11.664 17.312 1 97.19 130 CYS B CA 1
ATOM 2303 C C . CYS B 1 130 ? -6.574 10.617 16.531 1 97.19 130 CYS B C 1
ATOM 2305 O O . CYS B 1 130 ? -7.809 10.641 16.516 1 97.19 130 CYS B O 1
ATOM 2307 N N . TYR B 1 131 ? -5.875 9.703 15.844 1 98.44 131 TYR B N 1
ATOM 2308 C CA . TYR B 1 131 ? -6.527 8.672 15.039 1 98.44 131 TYR B CA 1
ATOM 2309 C C . TYR B 1 131 ? -7.418 7.789 15.906 1 98.44 131 TYR B C 1
ATOM 2311 O O . TYR B 1 131 ? -8.516 7.402 15.492 1 98.44 131 TYR B O 1
ATOM 2319 N N . LYS B 1 132 ? -6.949 7.461 17.062 1 98.38 132 LYS B N 1
ATOM 2320 C CA . LYS B 1 132 ? -7.73 6.637 17.984 1 98.38 132 LYS B CA 1
ATOM 2321 C C . LYS B 1 132 ? -9.047 7.312 18.344 1 98.38 132 LYS B C 1
ATOM 2323 O O . LYS B 1 132 ? -10.07 6.645 18.5 1 98.38 132 LYS B O 1
ATOM 2328 N N . LYS B 1 133 ? -9.039 8.594 18.469 1 97.38 133 LYS B N 1
ATOM 2329 C CA . LYS B 1 133 ? -10.258 9.344 18.766 1 97.38 133 LYS B CA 1
ATOM 2330 C C . LYS B 1 133 ? -11.297 9.156 17.656 1 97.38 133 LYS B C 1
ATOM 2332 O O . LYS B 1 133 ? -12.5 9.273 17.906 1 97.38 133 LYS B O 1
ATOM 2337 N N . PHE B 1 134 ? -10.859 8.875 16.5 1 97.81 134 PHE B N 1
ATOM 2338 C CA . PHE B 1 134 ? -11.781 8.711 15.375 1 97.81 134 PHE B CA 1
ATOM 2339 C C . PHE B 1 134 ? -12.109 7.238 15.156 1 97.81 134 PHE B C 1
ATOM 2341 O O . PHE B 1 134 ? -12.742 6.879 14.164 1 97.81 134 PHE B O 1
ATOM 2348 N N . GLY B 1 135 ? -11.641 6.359 16.016 1 97.81 135 GLY B N 1
ATOM 2349 C CA . GLY B 1 135 ? -12.023 4.957 15.953 1 97.81 135 GLY B CA 1
ATOM 2350 C C . GLY B 1 135 ? -10.977 4.078 15.289 1 97.81 135 GLY B C 1
ATOM 2351 O O . GLY B 1 135 ? -11.219 2.896 15.039 1 97.81 135 GLY B O 1
ATOM 2352 N N . PHE B 1 136 ? -9.805 4.648 14.992 1 98.69 136 PHE B N 1
ATOM 2353 C CA . PHE B 1 136 ? -8.734 3.818 14.445 1 98.69 136 PHE B CA 1
ATOM 2354 C C . PHE B 1 136 ? -8.133 2.934 15.531 1 98.69 136 PHE B C 1
ATOM 2356 O O . PHE B 1 136 ? -7.973 3.361 16.672 1 98.69 136 PHE B O 1
ATOM 2363 N N . GLU B 1 137 ? -7.766 1.721 15.109 1 98.69 137 GLU B N 1
ATOM 2364 C CA . GLU B 1 137 ? -7.082 0.762 15.969 1 98.69 137 GLU B CA 1
ATOM 2365 C C . GLU B 1 137 ? -5.777 0.286 15.336 1 98.69 137 GLU B C 1
ATOM 2367 O O . GLU B 1 137 ? -5.66 0.22 14.117 1 98.69 137 GLU B O 1
ATOM 2372 N N . ILE B 1 138 ? -4.82 -0.032 16.188 1 98.69 138 ILE B N 1
ATOM 2373 C CA . ILE B 1 138 ? -3.568 -0.602 15.703 1 98.69 138 ILE B CA 1
ATOM 2374 C C . ILE B 1 138 ? -3.789 -2.057 15.297 1 98.69 138 ILE B C 1
ATOM 2376 O O . ILE B 1 138 ? -4.27 -2.865 16.094 1 98.69 138 ILE B O 1
ATOM 2380 N N . GLU B 1 139 ? -3.43 -2.318 14.125 1 98.75 139 GLU B N 1
ATOM 2381 C CA . GLU B 1 139 ? -3.6 -3.674 13.609 1 98.75 139 GLU B CA 1
ATOM 2382 C C . GLU B 1 139 ? -2.268 -4.418 13.562 1 98.75 139 GLU B C 1
ATOM 2384 O O . GLU B 1 139 ? -2.234 -5.629 13.336 1 98.75 139 GLU B O 1
ATOM 2389 N N . GLY B 1 140 ? -1.234 -3.736 13.75 1 98.62 140 GLY B N 1
ATOM 2390 C CA . GLY B 1 140 ? 0.099 -4.312 13.719 1 98.62 140 GLY B CA 1
ATOM 2391 C C . GLY B 1 140 ? 1.196 -3.275 13.578 1 98.62 140 GLY B C 1
ATOM 2392 O O . GLY B 1 140 ? 0.933 -2.074 13.648 1 98.62 140 GLY B O 1
ATOM 2393 N N . GLU B 1 141 ? 2.363 -3.764 13.445 1 98.75 141 GLU B N 1
ATOM 2394 C CA . GLU B 1 141 ? 3.541 -2.906 13.336 1 98.75 141 GLU B CA 1
ATOM 2395 C C . GLU B 1 141 ? 4.441 -3.346 12.188 1 98.75 141 GLU B C 1
ATOM 2397 O O . GLU B 1 141 ? 4.824 -4.516 12.102 1 98.75 141 GLU B O 1
ATOM 2402 N N . ALA B 1 142 ? 4.691 -2.445 11.289 1 98.69 142 ALA B N 1
ATOM 2403 C CA . ALA B 1 142 ? 5.672 -2.646 10.227 1 98.69 142 ALA B CA 1
ATOM 2404 C C . ALA B 1 142 ? 7.07 -2.25 10.688 1 98.69 142 ALA B C 1
ATOM 2406 O O . ALA B 1 142 ? 7.367 -1.063 10.844 1 98.69 142 ALA B O 1
ATOM 2407 N N . LYS B 1 143 ? 7.922 -3.156 10.805 1 98 143 LYS B N 1
ATOM 2408 C CA . LYS B 1 143 ? 9.289 -2.869 11.234 1 98 143 LYS B CA 1
ATOM 2409 C C . LYS B 1 143 ? 10.102 -2.25 10.102 1 98 143 LYS B C 1
ATOM 2411 O O . LYS B 1 143 ? 9.992 -2.676 8.945 1 98 143 LYS B O 1
ATOM 2416 N N . ASN B 1 144 ? 10.852 -1.188 10.461 1 98.06 144 ASN B N 1
ATOM 2417 C CA . ASN B 1 144 ? 11.758 -0.547 9.508 1 98.06 144 ASN B CA 1
ATOM 2418 C C . ASN B 1 144 ? 11.031 -0.125 8.234 1 98.06 144 ASN B C 1
ATOM 2420 O O . ASN B 1 144 ? 11.531 -0.339 7.133 1 98.06 144 ASN B O 1
ATOM 2424 N N . ALA B 1 145 ? 9.906 0.479 8.406 1 98.06 145 ALA B N 1
ATOM 2425 C CA . ALA B 1 145 ? 9.016 0.708 7.273 1 98.06 145 ALA B CA 1
ATOM 2426 C C . ALA B 1 145 ? 9.375 1.998 6.543 1 98.06 145 ALA B C 1
ATOM 2428 O O . ALA B 1 145 ? 9.07 2.156 5.359 1 98.06 145 ALA B O 1
ATOM 2429 N N . VAL B 1 146 ? 10.016 2.871 7.234 1 98.25 146 VAL B N 1
ATOM 2430 C CA . VAL B 1 146 ? 10.312 4.16 6.613 1 98.25 146 VAL B CA 1
ATOM 2431 C C . VAL B 1 146 ? 11.727 4.602 6.988 1 98.25 146 VAL B C 1
ATOM 2433 O O . VAL B 1 146 ? 12.25 4.207 8.031 1 98.25 146 VAL B O 1
ATOM 2436 N N . PHE B 1 147 ? 12.383 5.344 6.055 1 97.81 147 PHE B N 1
ATOM 2437 C CA . PHE B 1 147 ? 13.695 5.93 6.309 1 97.81 147 PHE B CA 1
ATOM 2438 C C . PHE B 1 147 ? 13.562 7.398 6.688 1 97.81 147 PHE B C 1
ATOM 2440 O O . PHE B 1 147 ? 12.977 8.188 5.945 1 97.81 147 PHE B O 1
ATOM 2447 N N . ARG B 1 148 ? 13.977 7.727 7.844 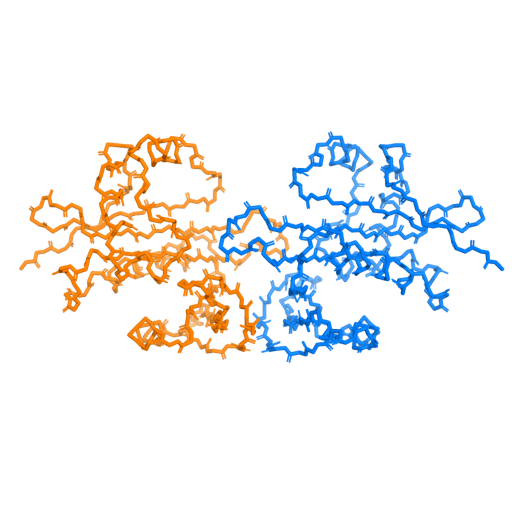1 95.94 148 ARG B N 1
ATOM 2448 C CA . ARG B 1 148 ? 13.852 9.07 8.414 1 95.94 148 ARG B CA 1
ATOM 2449 C C . ARG B 1 148 ? 15.094 9.438 9.211 1 95.94 148 ARG B C 1
ATOM 2451 O O . ARG B 1 148 ? 15.516 8.688 10.094 1 95.94 148 ARG B O 1
ATOM 2458 N N . GLU B 1 149 ? 15.664 10.562 8.859 1 94.81 149 GLU B N 1
ATOM 2459 C CA . GLU B 1 149 ? 16.797 11.102 9.602 1 94.81 149 GLU B CA 1
ATOM 2460 C C . GLU B 1 149 ? 17.922 10.078 9.711 1 94.81 149 GLU B C 1
ATOM 2462 O O . GLU B 1 149 ? 18.516 9.898 10.781 1 94.81 149 GLU B O 1
ATOM 2467 N N . GLY B 1 150 ? 18.156 9.344 8.711 1 96 150 GLY B N 1
ATOM 2468 C CA . GLY B 1 150 ? 19.297 8.453 8.617 1 96 150 GLY B CA 1
ATOM 2469 C C . GLY B 1 150 ? 19.047 7.086 9.227 1 96 150 GLY B C 1
ATOM 2470 O O . GLY B 1 150 ? 19.938 6.254 9.297 1 96 150 GLY B O 1
ATOM 2471 N N . GLU B 1 151 ? 17.797 6.922 9.68 1 97.5 151 GLU B N 1
ATOM 2472 C CA . GLU B 1 151 ? 17.484 5.652 10.328 1 97.5 151 GLU B CA 1
ATOM 2473 C C . GLU B 1 151 ? 16.172 5.074 9.812 1 97.5 151 GLU B C 1
ATOM 2475 O O . GLU B 1 151 ? 15.297 5.812 9.352 1 97.5 151 GLU B O 1
ATOM 2480 N N . TYR B 1 152 ? 16.172 3.76 9.898 1 97.69 152 TYR B N 1
ATOM 2481 C CA . TYR B 1 152 ? 14.898 3.1 9.625 1 97.69 152 TYR B CA 1
ATOM 2482 C C . TYR B 1 152 ? 13.969 3.172 10.836 1 97.69 152 TYR B C 1
ATOM 2484 O O . TYR B 1 152 ? 14.414 3 11.977 1 97.69 152 TYR B O 1
ATOM 2492 N N . GLN B 1 153 ? 12.734 3.5 10.539 1 97.31 153 GLN B N 1
ATOM 2493 C CA . GLN B 1 153 ? 11.727 3.617 11.586 1 97.31 153 GLN B CA 1
ATOM 2494 C C . GLN B 1 153 ? 10.539 2.693 11.312 1 97.31 153 GLN B C 1
ATOM 2496 O O . GLN B 1 153 ? 10.203 2.434 10.156 1 97.31 153 GLN B O 1
ATOM 2501 N N . SER B 1 154 ? 10 2.221 12.484 1 98.38 154 SER B N 1
ATOM 2502 C CA . SER B 1 154 ? 8.797 1.403 12.359 1 98.38 154 SER B CA 1
ATOM 2503 C C . SER B 1 154 ? 7.543 2.271 12.297 1 98.38 154 SER B C 1
ATOM 2505 O O . SER B 1 154 ? 7.543 3.404 12.781 1 98.38 154 SER B O 1
ATOM 2507 N N . THR B 1 155 ? 6.547 1.709 11.672 1 98.69 155 THR B N 1
ATOM 2508 C CA . THR B 1 155 ? 5.23 2.334 11.633 1 98.69 155 THR B CA 1
ATOM 2509 C C . THR B 1 155 ? 4.16 1.373 12.148 1 98.69 155 THR B C 1
ATOM 2511 O O . THR B 1 155 ? 4.34 0.154 12.094 1 98.69 155 THR B O 1
ATOM 2514 N N . TYR B 1 156 ? 3.1 1.932 12.688 1 98.88 156 TYR B N 1
ATOM 2515 C CA . TYR B 1 156 ? 1.914 1.131 12.977 1 98.88 156 TYR B CA 1
ATOM 2516 C C . TYR B 1 156 ? 0.973 1.1 11.773 1 98.88 156 TYR B C 1
ATOM 2518 O O . TYR B 1 156 ? 0.767 2.119 11.109 1 98.88 156 TYR B O 1
ATOM 2526 N N . TYR B 1 157 ? 0.49 -0.094 11.508 1 98.81 157 TYR B N 1
ATOM 2527 C CA . TYR B 1 157 ? -0.734 -0.187 10.719 1 98.81 157 TYR B CA 1
ATOM 2528 C C . TYR B 1 157 ? -1.951 0.188 11.555 1 98.81 157 TYR B C 1
ATOM 2530 O O . TYR B 1 157 ? -2.205 -0.418 12.602 1 98.81 157 TYR B O 1
ATOM 2538 N N . MET B 1 158 ? -2.727 1.161 11.109 1 98.88 158 MET B N 1
ATOM 2539 C CA . MET B 1 158 ? -3.982 1.474 11.781 1 98.88 158 MET B CA 1
ATOM 2540 C C . MET B 1 158 ? -5.152 1.431 10.805 1 98.88 158 MET B C 1
ATOM 2542 O O . MET B 1 158 ? -4.98 1.702 9.617 1 98.88 158 MET B O 1
ATOM 2546 N N . ALA B 1 159 ? -6.258 1.092 11.352 1 98.81 159 ALA B N 1
ATOM 2547 C CA . ALA B 1 159 ? -7.453 1.073 10.516 1 98.81 159 ALA B CA 1
ATOM 2548 C C . ALA B 1 159 ? -8.703 1.371 11.328 1 98.81 159 ALA B C 1
ATOM 2550 O O . ALA B 1 159 ? -8.711 1.2 12.555 1 98.81 159 ALA B O 1
ATOM 2551 N N . ARG B 1 160 ? -9.664 1.844 10.656 1 98.5 160 ARG B N 1
ATOM 2552 C CA . ARG B 1 160 ? -11.008 2.143 11.148 1 98.5 160 ARG B CA 1
ATOM 2553 C C . ARG B 1 160 ? -12.07 1.532 10.234 1 98.5 160 ARG B C 1
ATOM 2555 O O . ARG B 1 160 ? -12.023 1.701 9.016 1 98.5 160 ARG B O 1
ATOM 2562 N N . MET B 1 161 ? -12.992 0.792 10.852 1 97.5 161 MET B N 1
ATOM 2563 C CA . MET B 1 161 ? -14.148 0.291 10.109 1 97.5 161 MET B CA 1
ATOM 2564 C C . MET B 1 161 ? -15.336 1.248 10.242 1 97.5 161 MET B C 1
ATOM 2566 O O . MET B 1 161 ? -15.578 1.804 11.312 1 97.5 161 MET B O 1
ATOM 2570 N N . LYS B 1 162 ? -16 1.375 9.133 1 95.69 162 LYS B N 1
ATOM 2571 C CA . LYS B 1 162 ? -17.219 2.17 9.219 1 95.69 162 LYS B CA 1
ATOM 2572 C C . LYS B 1 162 ? -18.125 1.674 10.336 1 95.69 162 LYS B C 1
ATOM 2574 O O . LYS B 1 162 ? -18.422 0.48 10.422 1 95.69 162 LYS B O 1
ATOM 2579 N N . PRO B 1 163 ? -18.531 2.621 11.117 1 90.31 163 PRO B N 1
ATOM 2580 C CA . PRO B 1 163 ? -19.422 2.199 12.203 1 90.31 163 PRO B CA 1
ATOM 2581 C C . PRO B 1 163 ? -20.766 1.679 11.695 1 90.31 163 PRO B C 1
ATOM 2583 O O . PRO B 1 163 ? -21.281 2.17 10.695 1 90.31 163 PRO B O 1
ATOM 2586 N N . GLU B 1 164 ? -21.156 0.506 12.258 1 80.94 164 GLU B N 1
ATOM 2587 C CA . GLU B 1 164 ? -22.484 -0.028 11.914 1 80.94 164 GLU B CA 1
ATOM 2588 C C . GLU B 1 164 ? -23.594 0.923 12.352 1 80.94 164 GLU B C 1
ATOM 2590 O O . GLU B 1 164 ? -23.5 1.541 13.414 1 80.94 164 GLU B O 1
ATOM 2595 N N . SER B 1 165 ? -24.438 1.488 11.438 1 63.5 165 SER B N 1
ATOM 2596 C CA . SER B 1 165 ? -25.594 2.309 11.773 1 63.5 165 SER B CA 1
ATOM 2597 C C . SER B 1 165 ? -26.562 1.56 12.688 1 63.5 165 SER B C 1
ATOM 2599 O O . SER B 1 165 ? -26.656 0.331 12.625 1 63.5 165 SER B O 1
#

Sequence (330 aa):
MEIIIRPTLVSDAAAMCEIFSQPKAQRETLQLPKPSVAMWTQRLENMPTGVFSFVAELDGKVVGNIGFEHSQRPRTAHRGTFGLAVHDDYHGMGIASKLIETVLDLADNWLQIKRVHLEVNTDNGAAIACYKKFGFEIEGEAKNAVFREGEYQSTYYMARMKPESMEIIIRPTLVSDAAAMCEIFSQPKAQRETLQLPKPSVAMWTQRLENMPTGVFSFVAELDGKVVGNIGFEHSQRPRTAHRGTFGLAVHDDYHGMGIASKLIETVLDLADNWLQIKRVHLEVNTDNGAAIACYKKFGFEIEGEAKNAVFREGEYQSTYYMARMKPES

InterPro domains:
  IPR000182 GNAT domain [PF00583] (38-136)
  IPR000182 GNAT domain [PS51186] (3-163)
  IPR016181 Acyl-CoA N-acyltransferase [SSF55729] (3-161)
  IPR051531 N-acetyltransferase [PTHR43792] (3-155)

Radius of gyration: 21.19 Å; Cα contacts (8 Å, |Δi|>4): 631; chains: 2; bounding box: 51×66×45 Å

Nearest PDB structures (foldseek):
  2vi7-assembly2_C  TM=9.549E-01  e=4.002E-20  Pseudomonas aeruginosa
  8fv0-assembly1_C  TM=9.152E-01  e=3.433E-15  Staphylococcus aureus
  3wr7-assembly1_A-3  TM=8.887E-01  e=2.191E-15  Escherichia coli LY180
  6vfn-assembly1_A  TM=8.667E-01  e=3.433E-15  Bacillus thuringiensis
  5ix3-assembly1_A  TM=8.673E-01  e=1.239E-14  Staphylococcus aureus

Solvent-accessible surface area (backbone atoms only — not comparable to full-atom values): 17703 Å² total; per-residue (Å²): 137,69,77,43,78,44,75,60,52,57,86,43,16,58,46,50,38,52,31,44,49,25,71,61,25,22,68,75,46,79,52,60,83,77,66,49,47,66,57,40,32,52,49,56,74,59,62,54,90,52,55,48,49,36,29,34,28,48,94,89,36,65,45,29,40,34,43,36,40,40,42,84,48,80,38,37,37,41,28,30,34,59,52,70,42,49,21,69,89,55,66,94,70,55,54,67,56,53,51,50,51,52,53,50,47,44,30,59,73,71,58,64,28,44,33,41,38,41,75,42,54,68,83,40,57,67,60,52,55,54,43,42,73,74,56,34,42,79,37,33,49,41,76,57,53,33,56,53,94,91,35,70,35,42,24,28,35,33,36,27,64,56,76,84,131,138,69,78,44,75,45,74,61,52,57,86,42,16,59,44,51,39,52,31,44,48,25,70,61,26,21,69,74,46,78,51,61,82,76,66,51,46,65,57,38,32,52,49,56,72,58,62,55,88,51,53,48,4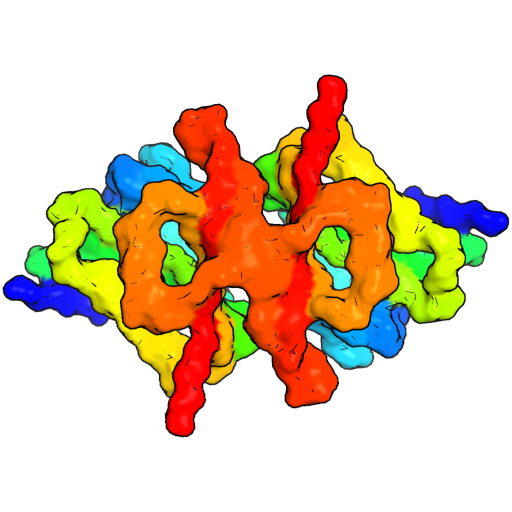9,35,30,33,28,48,94,88,36,66,44,30,42,34,41,36,41,41,42,84,46,80,39,36,37,41,28,30,34,59,52,70,42,48,21,68,89,54,63,94,69,54,55,66,57,53,50,50,50,52,54,49,48,45,31,58,73,70,58,64,26,44,32,40,36,41,76,42,53,67,82,40,59,67,60,52,54,53,44,41,74,72,55,33,41,79,35,30,48,41,74,58,54,34,54,53,96,93,35,70,35,42,23,29,34,32,36,26,66,54,76,85,129